Protein AF-A0A076NDM4-F1 (afdb_monomer_lite)

Organism: NCBI:txid64631

Secondary structure (DSSP, 8-state):
-HHHHHHHHHHHHHHHHS-HHHHHHHHHTTSS-HHHHHHHHHHHHHHHHHS--S-HHHHHHHHHS-TT-HHHHHHHHHHHHHHHHHS--HHHHHHHHHH-HHHHHHHHHHHHHHH---GGGGSSS--HHHHHHHTS----HHHHHHHHHHH--SHHHHHHHHHHHHHHHHEEEE-TT-SS-SSEEEEE-GGGS-TTT-SS--SEEEEEE-SS-EEEEEESSSS---PPPP---SSHHHHHHHT-

pLDDT: mean 80.67, std 11.35, range [47.66, 95.25]

Foldseek 3Di:
DVLVVLVVLQLVQLCQFAAPPQQVVCVVVVLDDSLLSSLLVVLLLLCLVQQDLQDPVLVVLVVPDDPVDPVSVVVSVVVVVVSNPPQDDSVNLSVLCVVCSVLSQQLVLQLCVQAPDQPCVVPVDGRPVRVVSVPGDHDPLVVSLVVLVVPDDDPSSSSSSVSSSVVSVFWDYWCSRPSDDQKTKTKGQQVSHDCVVVVQHFPIWMWIGGNQDTDIDTHNDPDGDDDDDDDDDPDPVSVSVVSD

InterPro domains:
  IPR007780 NAD-glutamate dehydrogenase, bacteria [PTHR43403] (81-234)
  IPR028971 NAD-glutamate dehydrogenase, catalytic domain [PF05088] (145-234)
  IPR046346 Aminoacid dehydrogenase-like, N-terminal domain superfamily [SSF53223] (170-235)
  IPR056365 NAD-specific glutamate dehydrogenase, second domain [PF23152] (1-28)

Radius of gyration: 19.82 Å; chains: 1; bounding box: 48×45×63 Å

Sequence (244 aa):
IEHSIYQIMKEDSLLYCLPKEPLQQAFRTNKLSVQGTVYGYVGWIFCQHFLERLGKEYLFLIHILDRRNPVGEEVLEKLKKRLHQDTFTREYILDIRKQYPSLLKVLYAHFLTGHYVNQAEASNQPTISYKRLTAMERLPGEDLAKRIKEVTTNYHERLVFEGFLCFNKHVLKTNLYQTTKVALSIRMDPSFLDEIEYPRDPYGLFLVYGSEFRRFHIRFSDVCRGGIRWIRSREREGQSINVR

Structure (mmCIF, N/CA/C/O backbone):
data_AF-A0A076NDM4-F1
#
_entry.id   AF-A0A076NDM4-F1
#
loop_
_atom_site.group_PDB
_atom_site.id
_atom_site.type_symbol
_atom_site.label_atom_id
_atom_site.label_alt_id
_atom_site.label_comp_id
_atom_site.label_asym_id
_atom_site.label_entity_id
_atom_site.label_seq_id
_atom_site.pdbx_PDB_ins_code
_atom_site.Cartn_x
_atom_site.Cartn_y
_atom_site.Cartn_z
_atom_site.occupancy
_atom_site.B_iso_or_equiv
_atom_site.auth_seq_id
_atom_site.auth_comp_id
_atom_site.auth_asym_id
_atom_site.auth_atom_id
_atom_site.pdbx_PDB_model_num
ATOM 1 N N . ILE A 1 1 ? -14.966 3.357 31.756 1.00 60.25 1 ILE A N 1
ATOM 2 C CA . ILE A 1 1 ? -13.995 2.250 31.943 1.00 60.25 1 ILE A CA 1
ATOM 3 C C . ILE A 1 1 ? -14.207 1.178 30.873 1.00 60.25 1 ILE A C 1
ATOM 5 O O . ILE A 1 1 ? -13.288 0.942 30.104 1.00 60.25 1 ILE A O 1
ATOM 9 N N . GLU A 1 2 ? -15.414 0.626 30.716 1.00 60.72 2 GLU A N 1
ATOM 10 C CA . GLU A 1 2 ? -15.712 -0.407 29.698 1.00 60.72 2 GLU A CA 1
ATOM 11 C C . GLU A 1 2 ? -15.404 0.006 28.248 1.00 60.72 2 GLU A C 1
ATOM 13 O O . GLU A 1 2 ? -14.748 -0.736 27.523 1.00 60.72 2 GLU A O 1
ATOM 18 N N . HIS A 1 3 ? -15.766 1.225 27.829 1.00 60.78 3 HIS A N 1
ATOM 19 C CA . HIS A 1 3 ? -15.410 1.730 26.492 1.00 60.78 3 HIS A CA 1
ATOM 20 C C . HIS A 1 3 ? -13.896 1.820 26.256 1.00 60.78 3 HIS A C 1
ATOM 22 O O . HIS A 1 3 ? -13.426 1.599 25.142 1.00 60.78 3 HIS A O 1
ATOM 28 N N . SER A 1 4 ? -13.131 2.135 27.303 1.00 63.97 4 SER A N 1
ATOM 29 C CA . SER A 1 4 ? -11.670 2.179 27.246 1.00 63.97 4 SER A CA 1
ATOM 30 C C . SER A 1 4 ? -11.095 0.770 27.118 1.00 63.97 4 SER A C 1
ATOM 32 O O . SER A 1 4 ? -10.190 0.569 26.319 1.00 63.97 4 SER A O 1
ATOM 34 N N . ILE A 1 5 ? -11.665 -0.213 27.823 1.00 68.38 5 ILE A N 1
ATOM 35 C CA . ILE A 1 5 ? -11.283 -1.629 27.717 1.00 68.38 5 ILE A CA 1
ATOM 36 C C . ILE A 1 5 ? -11.560 -2.155 26.306 1.00 68.38 5 ILE A C 1
ATOM 38 O O . ILE A 1 5 ? -10.671 -2.731 25.688 1.00 68.38 5 ILE A O 1
ATOM 42 N N . TYR A 1 6 ? -12.747 -1.898 25.748 1.00 68.19 6 TYR A N 1
ATOM 43 C CA . TYR A 1 6 ? -13.079 -2.333 24.387 1.00 68.19 6 TYR A CA 1
ATOM 44 C C . TYR A 1 6 ? -12.152 -1.705 23.336 1.00 68.19 6 TYR A C 1
ATOM 46 O 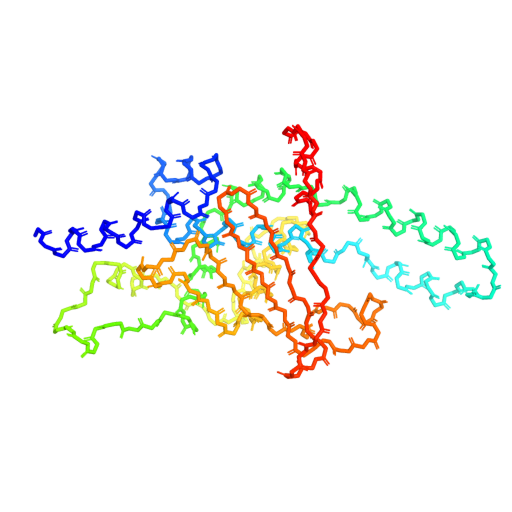O . TYR A 1 6 ? -11.733 -2.362 22.379 1.00 68.19 6 TYR A O 1
ATOM 54 N N . GLN A 1 7 ? -11.788 -0.433 23.524 1.00 66.81 7 GLN A N 1
ATOM 55 C CA . GLN A 1 7 ? -10.826 0.233 22.654 1.00 66.81 7 GLN A CA 1
ATOM 56 C C . GLN A 1 7 ? -9.422 -0.378 22.776 1.00 66.81 7 GLN A C 1
ATOM 58 O O . GLN A 1 7 ? -8.793 -0.623 21.748 1.00 66.81 7 GLN A O 1
ATOM 63 N N . ILE A 1 8 ? -8.964 -0.670 23.997 1.00 70.44 8 ILE A N 1
ATOM 64 C CA . ILE A 1 8 ? -7.684 -1.347 24.243 1.00 70.44 8 ILE A CA 1
ATOM 65 C C . ILE A 1 8 ? -7.684 -2.723 23.572 1.00 70.44 8 ILE A C 1
ATOM 67 O O . ILE A 1 8 ? -6.802 -2.989 22.769 1.00 70.44 8 ILE A O 1
ATOM 71 N N . MET A 1 9 ? -8.726 -3.540 23.755 1.00 69.81 9 MET A N 1
ATOM 72 C CA . MET A 1 9 ? -8.835 -4.852 23.100 1.00 69.81 9 MET A CA 1
ATOM 73 C C . MET A 1 9 ? -8.753 -4.758 21.566 1.00 69.81 9 MET A C 1
ATOM 75 O O . MET A 1 9 ? -8.123 -5.589 20.905 1.00 69.81 9 MET A O 1
ATOM 79 N N . LYS A 1 10 ? -9.373 -3.730 20.974 1.00 68.81 10 LYS A N 1
ATOM 80 C CA . LYS A 1 10 ? -9.320 -3.488 19.526 1.00 68.81 10 LYS A CA 1
ATOM 81 C C . LYS A 1 10 ? -7.912 -3.100 19.063 1.00 68.81 10 LYS A C 1
ATOM 83 O O . LYS A 1 10 ? -7.479 -3.555 18.001 1.00 68.81 10 LYS A O 1
ATOM 88 N N . GLU A 1 11 ? -7.205 -2.285 19.839 1.00 71.38 11 GLU A N 1
ATOM 89 C CA 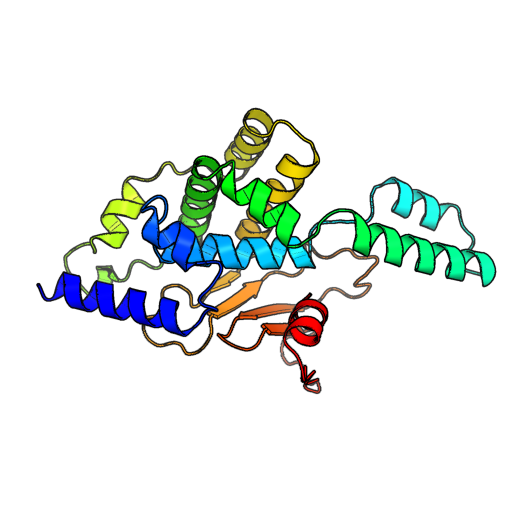. GLU A 1 11 ? -5.831 -1.851 19.562 1.00 71.38 11 GLU A CA 1
ATOM 90 C C . GLU A 1 11 ? -4.796 -2.967 19.825 1.00 71.38 11 GLU A C 1
ATOM 92 O O . GLU A 1 11 ? -3.870 -3.130 19.029 1.00 71.38 11 GLU A O 1
ATOM 97 N N . ASP A 1 12 ? -5.008 -3.816 20.831 1.00 68.62 12 ASP A N 1
ATOM 98 C CA . ASP A 1 12 ? -4.141 -4.951 21.183 1.00 68.62 12 ASP A CA 1
ATOM 99 C C . ASP A 1 12 ? -4.051 -5.981 20.057 1.00 68.62 12 ASP A C 1
ATOM 101 O O . ASP A 1 12 ? -2.964 -6.458 19.714 1.00 68.62 12 ASP A O 1
ATOM 105 N N . SER A 1 13 ? -5.179 -6.268 19.399 1.00 72.69 13 SER A N 1
ATOM 106 C CA . SER A 1 13 ? -5.189 -7.161 18.235 1.00 72.69 13 SER A CA 1
ATOM 107 C C . SER A 1 13 ? -4.249 -6.681 17.118 1.00 72.69 13 SER A C 1
ATOM 109 O O . SER A 1 13 ? -3.633 -7.493 16.429 1.00 72.69 13 SER A O 1
ATOM 111 N N . LEU A 1 14 ? -4.102 -5.361 16.938 1.00 73.31 14 LEU A N 1
ATOM 112 C CA . LEU A 1 14 ? -3.231 -4.773 15.916 1.00 73.31 14 LEU A CA 1
ATOM 113 C C . LEU A 1 14 ? -1.754 -4.879 16.294 1.00 73.31 14 LEU A C 1
ATOM 115 O O . LEU A 1 14 ? -0.922 -5.100 15.414 1.00 73.31 14 LEU A O 1
ATOM 119 N N . LEU A 1 15 ? -1.443 -4.747 17.584 1.00 73.50 15 LEU A N 1
ATOM 120 C CA . LEU A 1 15 ? -0.087 -4.890 18.112 1.00 73.50 15 LEU A CA 1
ATOM 121 C C . LEU A 1 15 ? 0.441 -6.318 17.945 1.00 73.50 15 LEU A C 1
ATOM 123 O O . LEU A 1 15 ? 1.628 -6.495 17.679 1.00 73.50 15 LEU A O 1
ATOM 127 N N . TYR A 1 16 ? -0.428 -7.327 18.059 1.00 73.62 16 TYR A N 1
ATOM 128 C CA . TYR A 1 16 ? -0.035 -8.725 17.862 1.00 73.62 16 TYR A CA 1
ATOM 129 C C . TYR A 1 16 ? 0.175 -9.089 16.383 1.00 73.62 16 TYR A C 1
ATOM 131 O O . TYR A 1 16 ? 1.061 -9.873 16.052 1.00 73.62 16 TYR A O 1
ATOM 139 N N . CYS A 1 17 ? -0.617 -8.505 15.478 1.00 73.69 17 CYS A N 1
ATOM 140 C CA . CYS A 1 17 ? -0.602 -8.859 14.055 1.00 73.69 17 CYS A CA 1
ATOM 141 C C . CYS A 1 17 ? 0.631 -8.368 13.282 1.00 73.69 17 CYS A C 1
ATOM 143 O O . CYS A 1 17 ? 0.805 -8.762 12.130 1.00 73.69 17 CYS A O 1
ATOM 145 N N . LEU A 1 18 ? 1.440 -7.468 13.844 1.00 74.25 18 LEU A N 1
ATOM 146 C CA . LEU A 1 18 ? 2.484 -6.763 13.101 1.00 74.25 18 LEU A CA 1
ATOM 147 C C . LEU A 1 18 ? 3.840 -6.826 13.811 1.00 74.25 18 LEU A C 1
ATOM 149 O O . LEU A 1 18 ? 3.903 -6.919 15.037 1.00 74.25 18 LEU A O 1
ATOM 153 N N . PRO A 1 19 ? 4.952 -6.740 13.061 1.00 69.94 19 PRO A N 1
ATOM 154 C CA . PRO A 1 19 ? 6.280 -6.769 13.657 1.00 69.94 19 PRO A CA 1
ATOM 155 C C . PRO A 1 19 ? 6.534 -5.545 14.546 1.00 69.94 19 PRO A C 1
ATOM 157 O O . PRO A 1 19 ? 6.204 -4.409 14.199 1.00 69.94 19 PRO A O 1
ATOM 160 N N . LYS A 1 20 ? 7.174 -5.794 15.694 1.00 65.81 20 LYS A N 1
ATOM 161 C CA . LYS A 1 20 ? 7.317 -4.842 16.809 1.00 65.81 20 LYS A CA 1
ATOM 162 C C . LYS A 1 20 ? 8.140 -3.590 16.467 1.00 65.81 20 LYS A C 1
ATOM 164 O O . LYS A 1 20 ? 7.806 -2.499 16.922 1.00 65.81 20 LYS A O 1
ATOM 169 N N . GLU A 1 21 ? 9.186 -3.732 15.655 1.00 60.06 21 GLU A N 1
ATOM 170 C CA . GLU A 1 21 ? 10.245 -2.717 15.511 1.00 60.06 21 GLU A CA 1
ATOM 171 C C . GLU A 1 21 ? 9.787 -1.366 14.908 1.00 60.06 21 GLU A C 1
ATOM 173 O O . GLU A 1 21 ? 10.014 -0.328 15.530 1.00 60.06 21 GLU A O 1
ATOM 178 N N . PRO A 1 22 ? 9.084 -1.293 13.756 1.00 59.81 22 PRO A N 1
ATOM 179 C CA . PRO A 1 22 ? 8.794 0.000 13.117 1.00 59.81 22 PRO A CA 1
ATOM 180 C C . PRO A 1 22 ? 7.621 0.756 13.755 1.00 59.81 22 PRO A C 1
ATOM 182 O O . PRO A 1 22 ? 7.458 1.956 13.529 1.00 59.81 22 PRO A O 1
ATOM 185 N N . LEU A 1 23 ? 6.768 0.046 14.495 1.00 59.53 23 LEU A N 1
ATOM 186 C CA . LEU A 1 23 ? 5.525 0.573 15.060 1.00 59.53 23 LEU A CA 1
ATOM 187 C C . LEU A 1 23 ? 5.743 1.169 16.456 1.00 59.53 23 LEU A C 1
ATOM 189 O O . LEU A 1 23 ? 5.122 2.178 16.796 1.00 59.53 23 LEU A O 1
ATOM 193 N N . GLN A 1 24 ? 6.658 0.600 17.251 1.00 62.47 24 GLN A N 1
ATOM 194 C CA . GLN A 1 24 ? 6.880 1.039 18.631 1.00 62.47 24 GLN A CA 1
ATOM 195 C C . GLN A 1 24 ? 7.395 2.478 18.738 1.00 62.47 24 GLN A C 1
ATOM 197 O O . GLN A 1 24 ? 6.957 3.202 19.627 1.00 62.47 24 GLN A O 1
ATOM 202 N N . GLN A 1 25 ? 8.288 2.929 17.850 1.00 64.06 25 GLN A N 1
ATOM 203 C CA . GLN A 1 25 ? 8.855 4.283 17.950 1.00 64.06 25 GLN A CA 1
ATOM 204 C C . GLN A 1 25 ? 7.797 5.376 17.702 1.00 64.06 25 GLN A C 1
ATOM 206 O O . GLN A 1 25 ? 7.734 6.376 18.419 1.00 64.06 25 GLN A O 1
ATOM 211 N N . ALA A 1 26 ? 6.926 5.175 16.712 1.00 61.25 26 ALA A N 1
ATOM 212 C CA . ALA A 1 26 ? 5.839 6.104 16.408 1.00 61.25 26 ALA A CA 1
ATOM 213 C C . ALA A 1 26 ? 4.756 6.102 17.503 1.00 61.25 26 ALA A C 1
ATOM 215 O O . ALA A 1 26 ? 4.238 7.163 17.851 1.00 61.25 26 ALA A O 1
ATOM 216 N N . PHE A 1 27 ? 4.479 4.934 18.093 1.00 63.28 27 PHE A N 1
ATOM 217 C CA . PHE A 1 27 ? 3.561 4.806 19.224 1.00 63.28 27 PHE A CA 1
ATOM 218 C C . PHE A 1 27 ? 4.098 5.502 20.485 1.00 63.28 27 PHE A C 1
ATOM 220 O O . PHE A 1 27 ? 3.401 6.319 21.081 1.00 63.28 27 PHE A O 1
ATOM 227 N N . ARG A 1 28 ? 5.370 5.269 20.848 1.00 62.31 28 ARG A N 1
ATOM 228 C CA . ARG A 1 28 ? 6.015 5.899 22.020 1.00 62.31 28 ARG A CA 1
ATOM 229 C C . ARG A 1 28 ? 6.065 7.424 21.930 1.00 62.31 28 ARG A C 1
ATOM 231 O O . ARG A 1 28 ? 6.010 8.096 22.950 1.00 62.31 28 ARG A O 1
ATOM 238 N N . THR A 1 29 ? 6.165 7.975 20.721 1.00 65.31 29 THR A N 1
ATOM 239 C CA . THR A 1 29 ? 6.227 9.431 20.508 1.00 65.31 29 THR A CA 1
ATOM 240 C C . THR A 1 29 ? 4.853 10.108 20.491 1.00 65.31 29 THR A C 1
ATOM 242 O O . THR A 1 29 ? 4.794 11.328 20.364 1.00 65.31 29 THR A O 1
ATOM 245 N N . ASN A 1 30 ? 3.753 9.349 20.616 1.00 63.88 30 ASN A N 1
ATOM 246 C CA . ASN A 1 30 ? 2.365 9.837 20.641 1.00 63.88 30 ASN A CA 1
ATOM 247 C C . ASN A 1 30 ? 1.973 10.713 19.429 1.00 63.88 30 ASN A C 1
ATOM 249 O O . ASN A 1 30 ? 0.996 11.462 19.458 1.00 63.88 30 ASN A O 1
ATOM 253 N N . LYS A 1 31 ? 2.743 10.631 18.335 1.00 68.88 31 LYS A N 1
ATOM 254 C CA . LYS A 1 31 ? 2.526 11.446 17.132 1.00 68.88 31 LYS A CA 1
ATOM 255 C C . LYS A 1 31 ? 1.389 10.904 16.269 1.00 68.88 31 LYS A C 1
ATOM 257 O O . LYS A 1 31 ? 0.746 11.693 15.577 1.00 68.88 31 LYS A O 1
ATOM 262 N N . LEU A 1 32 ? 1.146 9.592 16.297 1.00 71.31 32 LEU A N 1
ATOM 263 C CA . LEU A 1 32 ? 0.141 8.877 15.502 1.00 71.31 32 LEU A CA 1
ATOM 264 C C . LEU A 1 32 ? -0.641 7.902 16.391 1.00 71.31 32 LEU A C 1
ATOM 266 O O . LEU A 1 32 ? -0.097 7.356 17.347 1.00 71.31 32 LEU A O 1
ATOM 270 N N . SER A 1 33 ? -1.910 7.653 16.059 1.00 79.25 33 SER A N 1
ATOM 271 C CA . SER A 1 33 ? -2.688 6.585 16.701 1.00 79.25 33 SER A CA 1
ATOM 272 C C . SER A 1 33 ? -2.162 5.203 16.292 1.00 79.25 33 SER A C 1
ATOM 274 O O . SER A 1 33 ? -1.474 5.077 15.275 1.00 79.25 33 SER A O 1
ATOM 276 N N . VAL A 1 34 ? -2.519 4.145 17.033 1.00 79.88 34 VAL A N 1
ATOM 277 C CA . VAL A 1 34 ? -2.163 2.755 16.671 1.00 79.88 34 VAL A CA 1
ATOM 278 C C . VAL A 1 34 ? -2.589 2.454 15.235 1.00 79.88 34 VAL A C 1
ATOM 280 O O . VAL A 1 34 ? -1.772 2.058 14.411 1.00 79.88 34 VAL A O 1
ATOM 283 N N . GLN A 1 35 ? -3.846 2.745 14.901 1.00 83.38 35 GLN A N 1
ATOM 284 C CA . GLN A 1 35 ? -4.401 2.511 13.568 1.00 83.38 35 GLN A CA 1
ATOM 285 C C . GLN A 1 35 ? -3.690 3.329 12.477 1.00 83.38 35 GLN A C 1
ATOM 287 O O . GLN A 1 35 ? -3.377 2.783 11.423 1.00 83.38 35 GLN A O 1
ATOM 292 N N . GLY A 1 36 ? -3.371 4.602 12.743 1.00 84.56 36 GLY A N 1
ATOM 293 C CA . GLY A 1 36 ? -2.606 5.441 11.813 1.00 84.56 36 GLY A CA 1
ATOM 294 C C . GLY A 1 36 ? -1.170 4.943 11.616 1.00 84.56 36 GLY A C 1
ATOM 295 O O . GLY A 1 36 ? -0.618 5.029 10.521 1.00 84.56 36 GLY A O 1
ATOM 296 N N . THR A 1 37 ? -0.578 4.349 12.653 1.00 85.19 37 THR A N 1
ATOM 297 C CA . THR A 1 37 ? 0.758 3.747 12.581 1.00 85.19 37 THR A CA 1
ATOM 298 C C . THR A 1 37 ? 0.738 2.459 11.755 1.00 85.19 37 THR A C 1
ATOM 300 O O . THR A 1 37 ? 1.613 2.261 10.911 1.00 85.19 37 THR A O 1
ATOM 303 N N . VAL A 1 38 ? -0.283 1.612 11.937 1.00 87.25 38 VAL A N 1
ATOM 304 C CA . VAL A 1 38 ? -0.495 0.420 11.102 1.00 87.25 38 VAL A CA 1
ATOM 305 C C . VAL A 1 38 ? -0.721 0.809 9.645 1.00 87.25 38 VAL A C 1
ATOM 307 O O . VAL A 1 38 ? -0.069 0.256 8.764 1.00 87.25 38 VAL A O 1
ATOM 310 N N . TYR A 1 39 ? -1.580 1.797 9.391 1.00 90.81 39 TYR A N 1
ATOM 311 C CA . TYR A 1 39 ? -1.784 2.352 8.055 1.00 90.81 39 TYR A CA 1
ATOM 312 C C . TYR A 1 39 ? -0.457 2.803 7.426 1.00 90.81 39 TYR A C 1
ATOM 314 O O . TYR A 1 39 ? -0.104 2.369 6.330 1.00 90.81 39 TYR A O 1
ATOM 322 N N . GLY A 1 40 ? 0.333 3.592 8.160 1.00 90.38 40 GLY A N 1
ATOM 323 C CA . GLY A 1 40 ? 1.637 4.053 7.696 1.00 90.38 40 GLY A CA 1
ATOM 324 C C . GLY A 1 40 ? 2.641 2.926 7.444 1.00 90.38 40 GLY A C 1
ATOM 325 O O . GLY A 1 40 ? 3.524 3.072 6.601 1.00 90.38 40 GLY A O 1
ATOM 326 N N . TYR A 1 41 ? 2.553 1.814 8.176 1.00 88.44 41 TYR A N 1
ATOM 327 C CA . TYR A 1 41 ? 3.391 0.629 7.968 1.00 88.44 41 TYR A CA 1
ATOM 328 C C . TYR A 1 41 ? 3.004 -0.137 6.704 1.00 88.44 41 TYR A C 1
ATOM 330 O O . TYR A 1 41 ? 3.872 -0.533 5.931 1.00 88.44 41 TYR A O 1
ATOM 338 N N . VAL A 1 42 ? 1.710 -0.311 6.475 1.00 90.38 42 VAL A N 1
ATOM 339 C CA . VAL A 1 42 ? 1.184 -1.004 5.299 1.00 90.38 42 VAL A CA 1
ATOM 340 C C . VAL A 1 42 ? 1.456 -0.213 4.033 1.00 90.38 42 VAL A C 1
ATOM 342 O O . VAL A 1 42 ? 2.001 -0.771 3.086 1.00 90.38 42 VAL A O 1
ATOM 345 N N . GLY A 1 43 ? 1.127 1.082 4.029 1.00 92.06 43 GLY A N 1
ATOM 346 C CA . GLY A 1 43 ? 1.373 1.942 2.875 1.00 92.06 43 GLY A CA 1
ATOM 347 C C . GLY A 1 43 ? 2.866 2.048 2.555 1.00 92.06 43 GLY A C 1
ATOM 348 O O . GLY A 1 43 ? 3.243 2.062 1.391 1.00 92.06 43 GLY A O 1
ATOM 349 N N . TRP A 1 44 ? 3.733 1.994 3.572 1.00 90.31 44 TRP A N 1
ATOM 350 C CA . TRP A 1 44 ? 5.181 1.904 3.377 1.00 90.31 44 TRP A CA 1
ATOM 351 C C . TRP A 1 44 ? 5.594 0.631 2.634 1.00 90.31 44 TRP A C 1
ATOM 353 O O . TRP A 1 44 ? 6.362 0.714 1.680 1.00 90.31 44 TRP A O 1
ATOM 363 N N . ILE A 1 45 ? 5.070 -0.533 3.030 1.00 88.31 45 ILE A N 1
ATOM 364 C CA . ILE A 1 45 ? 5.366 -1.792 2.333 1.00 88.31 45 ILE A CA 1
ATOM 365 C C . ILE A 1 45 ? 4.767 -1.796 0.929 1.00 88.31 45 ILE A C 1
ATOM 367 O O . ILE A 1 45 ? 5.401 -2.269 -0.005 1.00 88.31 45 ILE A O 1
ATOM 371 N N . PHE A 1 46 ? 3.565 -1.249 0.761 1.00 90.94 46 PHE A N 1
ATOM 372 C CA . PHE A 1 46 ? 2.969 -1.082 -0.558 1.00 90.94 46 PHE A CA 1
ATOM 373 C C . PHE A 1 46 ? 3.877 -0.253 -1.474 1.00 90.94 46 PHE A C 1
ATOM 375 O O . PHE A 1 46 ? 4.235 -0.714 -2.551 1.00 90.94 46 PHE A O 1
ATOM 382 N N . CYS A 1 47 ? 4.327 0.917 -1.015 1.00 90.31 47 CYS A N 1
ATOM 383 C CA . CYS A 1 47 ? 5.254 1.767 -1.760 1.00 90.31 47 CYS A CA 1
ATOM 384 C C . CYS A 1 47 ? 6.569 1.037 -2.061 1.00 90.31 47 CYS A C 1
ATOM 386 O O . CYS A 1 47 ? 7.107 1.149 -3.154 1.00 90.31 47 CYS A O 1
ATOM 388 N N . GLN A 1 48 ? 7.074 0.241 -1.118 1.00 85.88 48 GLN A N 1
ATOM 389 C CA . GLN A 1 48 ? 8.257 -0.584 -1.341 1.00 85.88 48 GLN A CA 1
ATOM 390 C C . GLN A 1 48 ? 8.059 -1.604 -2.477 1.00 85.88 48 GLN A C 1
ATOM 392 O O . GLN A 1 48 ? 9.014 -1.878 -3.194 1.00 85.88 48 GLN A O 1
ATOM 397 N N . HIS A 1 49 ? 6.872 -2.178 -2.654 1.00 82.88 49 HIS A N 1
ATOM 398 C CA . HIS A 1 49 ? 6.643 -3.163 -3.716 1.00 82.88 49 HIS A CA 1
ATOM 399 C C . HIS A 1 49 ? 6.244 -2.533 -5.056 1.00 82.88 49 HIS A C 1
ATOM 401 O O . HIS A 1 49 ? 6.619 -3.069 -6.091 1.00 82.88 49 HIS A O 1
ATOM 407 N N . PHE A 1 50 ? 5.489 -1.430 -5.038 1.00 83.06 50 PHE A N 1
ATOM 408 C CA . PHE A 1 50 ? 4.756 -0.942 -6.213 1.00 83.06 50 PHE A CA 1
ATOM 409 C C . PHE A 1 50 ? 5.078 0.495 -6.636 1.00 83.06 50 PHE A C 1
ATOM 411 O O . PHE A 1 50 ? 4.476 0.980 -7.587 1.00 83.06 50 PHE A O 1
ATOM 418 N N . LEU A 1 51 ? 5.990 1.209 -5.963 1.00 80.56 51 LEU A N 1
ATOM 419 C CA . LEU A 1 51 ? 6.482 2.473 -6.522 1.00 80.56 51 LEU A CA 1
ATOM 420 C C . LEU A 1 51 ? 7.154 2.199 -7.863 1.00 80.56 51 LEU A C 1
ATOM 422 O O . LEU A 1 51 ? 8.109 1.427 -7.901 1.00 80.56 51 LEU A O 1
ATOM 426 N N . GLU A 1 52 ? 6.680 2.854 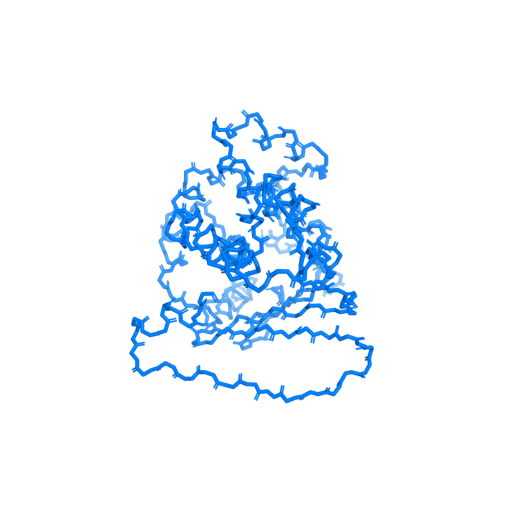-8.924 1.00 65.00 52 GLU A N 1
ATOM 427 C CA . GLU A 1 52 ? 7.299 2.813 -10.249 1.00 65.00 52 GLU A CA 1
ATOM 428 C C . GLU A 1 52 ? 8.789 3.153 -10.141 1.00 65.00 52 GLU A C 1
ATOM 430 O O . GLU A 1 52 ? 9.182 4.262 -9.770 1.00 65.00 52 GLU A O 1
ATOM 435 N N . ARG A 1 53 ? 9.630 2.162 -10.450 1.00 66.44 53 ARG A N 1
ATOM 436 C CA . ARG A 1 53 ? 11.097 2.300 -10.471 1.00 66.44 53 ARG A CA 1
ATOM 437 C C . ARG A 1 53 ? 11.653 2.443 -11.881 1.00 66.44 53 ARG A C 1
ATOM 439 O O . ARG A 1 53 ? 12.850 2.644 -12.060 1.00 66.44 53 ARG A O 1
ATOM 446 N N . LEU A 1 54 ? 10.790 2.298 -12.881 1.00 63.12 54 LEU A N 1
ATOM 447 C CA . LEU A 1 54 ? 11.139 2.325 -14.290 1.00 63.12 54 LEU A CA 1
ATOM 448 C C . LEU A 1 54 ? 10.619 3.648 -14.839 1.00 63.12 54 LEU A C 1
ATOM 450 O O . LEU A 1 54 ? 9.430 3.812 -15.078 1.00 63.12 54 LEU A O 1
ATOM 454 N N . GLY A 1 55 ? 11.513 4.632 -14.930 1.00 65.06 55 GLY A N 1
ATOM 455 C CA . GLY A 1 55 ? 11.180 5.948 -15.469 1.00 65.06 55 GLY A CA 1
ATOM 456 C C . GLY A 1 55 ? 10.704 5.877 -16.923 1.00 65.06 55 GLY A C 1
ATOM 457 O O . GLY A 1 55 ? 10.839 4.854 -17.603 1.00 65.06 55 GLY A O 1
ATOM 458 N N . LYS A 1 56 ? 10.197 7.002 -17.435 1.00 68.12 56 LYS A N 1
ATOM 459 C CA . LYS A 1 56 ? 9.736 7.136 -18.832 1.00 68.12 56 LYS A CA 1
ATOM 460 C C . LYS A 1 56 ? 10.837 6.789 -19.840 1.00 68.12 56 LYS A C 1
ATOM 462 O O . LYS A 1 56 ? 10.557 6.343 -20.948 1.00 68.12 56 LYS A O 1
ATOM 467 N N . GLU A 1 57 ? 12.087 6.954 -19.432 1.00 72.69 57 GLU A N 1
ATOM 468 C CA . GLU A 1 57 ? 13.293 6.631 -20.184 1.00 72.69 57 GLU A CA 1
ATOM 469 C C . GLU A 1 57 ? 13.421 5.123 -20.440 1.00 72.69 57 GLU A C 1
ATOM 471 O O . GLU A 1 57 ? 13.812 4.717 -21.533 1.00 72.69 57 GLU A O 1
ATOM 476 N N . TYR A 1 58 ? 13.052 4.282 -19.468 1.00 77.81 58 TYR A N 1
ATOM 477 C CA . TYR A 1 58 ? 13.067 2.827 -19.635 1.00 77.81 58 TYR A CA 1
ATOM 478 C C . TYR A 1 58 ? 11.990 2.371 -20.627 1.00 77.81 58 TYR A C 1
ATOM 480 O O . TYR A 1 58 ? 12.264 1.552 -21.503 1.00 77.81 58 TYR A O 1
ATOM 488 N N . LEU A 1 59 ? 10.793 2.960 -20.545 1.00 75.94 59 LEU A N 1
ATOM 489 C CA . LEU A 1 59 ? 9.710 2.710 -21.502 1.00 75.94 59 LEU A CA 1
ATOM 490 C C . LEU A 1 59 ? 10.134 3.091 -22.925 1.00 75.94 59 LEU A C 1
ATOM 492 O O . LEU A 1 59 ? 9.939 2.330 -23.870 1.00 75.94 59 LEU A O 1
ATOM 496 N N . PHE A 1 60 ? 10.792 4.240 -23.075 1.00 78.75 60 PHE A N 1
ATOM 497 C CA . PHE A 1 60 ? 11.322 4.682 -24.359 1.00 78.75 60 PHE A CA 1
ATOM 498 C C . PHE A 1 60 ? 12.396 3.729 -24.910 1.00 78.75 60 PHE A C 1
ATOM 500 O O . PHE A 1 60 ? 12.377 3.397 -26.095 1.00 78.75 60 PHE A O 1
ATOM 507 N N . LEU A 1 61 ? 13.287 3.221 -24.051 1.00 81.69 61 LEU A N 1
ATOM 508 C CA . LEU A 1 61 ? 14.292 2.223 -24.430 1.00 81.69 61 LEU A CA 1
ATOM 509 C C . LEU A 1 61 ? 13.665 0.909 -24.912 1.00 81.69 61 LEU A C 1
ATOM 511 O O . LEU A 1 61 ? 14.154 0.342 -25.887 1.00 81.69 61 LEU A O 1
ATOM 515 N N . ILE A 1 62 ? 12.574 0.453 -24.287 1.00 80.25 62 ILE A N 1
ATOM 516 C CA . ILE A 1 62 ? 11.826 -0.731 -24.745 1.00 80.25 62 ILE A CA 1
ATOM 517 C C . ILE A 1 62 ? 11.306 -0.540 -26.173 1.00 80.25 62 ILE A C 1
ATOM 519 O O . ILE A 1 62 ? 11.306 -1.491 -26.949 1.00 80.25 62 ILE A O 1
ATOM 523 N N . HIS A 1 63 ? 10.848 0.665 -26.518 1.00 80.31 63 HIS A N 1
ATOM 524 C CA . HIS A 1 63 ? 10.317 0.945 -27.852 1.00 80.31 63 HIS A CA 1
ATOM 525 C C . HIS A 1 63 ? 11.405 1.084 -28.925 1.00 80.31 63 HIS A C 1
ATOM 527 O O . HIS A 1 63 ? 11.138 0.799 -30.090 1.00 80.31 63 HIS A O 1
ATOM 533 N N . ILE A 1 64 ? 12.614 1.516 -28.552 1.00 82.44 64 ILE A N 1
ATOM 534 C CA . ILE A 1 64 ? 13.744 1.668 -29.484 1.00 82.44 64 ILE A CA 1
ATOM 535 C C . ILE A 1 64 ? 14.454 0.339 -29.747 1.00 82.44 64 ILE A C 1
ATOM 537 O O . ILE A 1 64 ? 14.920 0.100 -30.862 1.00 82.44 64 ILE A O 1
ATOM 541 N N . LEU A 1 65 ? 14.599 -0.503 -28.725 1.00 81.56 65 LEU A N 1
ATOM 542 C CA . LEU A 1 65 ? 15.378 -1.732 -28.830 1.00 81.56 65 LEU A CA 1
ATOM 543 C C . LEU A 1 65 ? 14.570 -2.855 -29.491 1.00 81.56 65 LEU A C 1
ATOM 545 O O . LEU A 1 65 ? 13.436 -3.145 -29.117 1.00 81.56 65 LEU A O 1
ATOM 549 N N . ASP A 1 66 ? 15.187 -3.527 -30.466 1.00 76.56 66 ASP A N 1
ATOM 550 C CA . ASP A 1 66 ? 14.589 -4.689 -31.123 1.00 76.56 66 ASP A CA 1
ATOM 551 C C . ASP A 1 66 ? 14.602 -5.904 -30.182 1.00 76.56 66 ASP A C 1
ATOM 553 O O . ASP A 1 66 ? 15.654 -6.490 -29.912 1.00 76.56 66 ASP A O 1
ATOM 557 N N . ARG A 1 67 ? 13.412 -6.319 -29.728 1.00 71.81 67 ARG A N 1
ATOM 558 C CA . ARG A 1 67 ? 13.197 -7.501 -28.869 1.00 71.81 67 ARG A CA 1
ATOM 559 C C . ARG A 1 67 ? 13.642 -8.821 -29.503 1.00 71.81 67 ARG A C 1
ATOM 561 O O . ARG A 1 67 ? 13.720 -9.839 -28.821 1.00 71.81 67 ARG A O 1
ATOM 568 N N . ARG A 1 68 ? 13.911 -8.845 -30.812 1.00 75.50 68 ARG A N 1
ATOM 569 C CA . ARG A 1 68 ? 14.439 -10.032 -31.503 1.00 75.50 68 ARG A CA 1
ATOM 570 C C . ARG A 1 68 ? 15.939 -10.214 -31.281 1.00 75.50 68 ARG A C 1
ATOM 572 O O . ARG A 1 68 ? 16.450 -11.304 -31.532 1.00 75.50 68 ARG A O 1
ATOM 579 N N . ASN A 1 69 ? 16.644 -9.179 -30.815 1.00 85.31 69 ASN A N 1
ATOM 580 C CA . ASN A 1 69 ? 18.066 -9.258 -30.515 1.00 85.31 69 ASN A CA 1
ATOM 581 C C . ASN A 1 69 ? 18.293 -9.757 -29.071 1.00 85.31 69 ASN A C 1
ATOM 583 O O . ASN A 1 69 ? 18.021 -9.014 -28.123 1.00 85.31 69 ASN A O 1
ATOM 587 N N . PRO A 1 70 ? 18.860 -10.965 -28.874 1.00 83.00 70 PRO A N 1
ATOM 588 C CA . PRO A 1 70 ? 19.063 -11.535 -27.541 1.00 83.00 70 PRO A CA 1
ATOM 589 C C . PRO A 1 70 ? 20.001 -10.698 -26.655 1.00 83.00 70 PRO A C 1
ATOM 591 O O . PRO A 1 70 ? 19.841 -10.689 -25.437 1.00 83.00 70 PRO A O 1
ATOM 594 N N . VAL A 1 71 ? 20.945 -9.954 -27.246 1.00 82.75 71 VAL A N 1
ATOM 595 C CA . VAL A 1 71 ? 21.870 -9.084 -26.497 1.00 82.75 71 VAL A CA 1
ATOM 596 C C . VAL A 1 71 ? 21.147 -7.844 -25.962 1.00 82.75 71 VAL A C 1
ATOM 598 O O . VAL A 1 71 ? 21.397 -7.419 -24.836 1.00 82.75 71 VAL A O 1
ATOM 601 N N . GLY A 1 72 ? 20.230 -7.274 -26.752 1.00 79.56 72 GLY A N 1
ATOM 602 C CA . GLY A 1 72 ? 19.427 -6.118 -26.343 1.00 79.56 72 GLY A CA 1
ATOM 603 C C . GLY A 1 72 ? 18.491 -6.454 -25.182 1.00 79.56 72 GLY A C 1
ATOM 604 O O . GLY A 1 72 ? 18.440 -5.713 -24.199 1.00 79.56 72 GLY A O 1
ATOM 605 N N . GLU A 1 73 ? 17.832 -7.611 -25.257 1.00 82.12 73 GLU A N 1
ATOM 606 C CA . GLU A 1 73 ? 16.931 -8.098 -24.207 1.00 82.12 73 GLU A CA 1
ATOM 607 C C . GLU A 1 73 ? 17.680 -8.366 -22.890 1.00 82.12 73 GLU A C 1
ATOM 609 O O . GLU A 1 73 ? 17.235 -7.961 -21.815 1.00 82.12 73 GLU A O 1
ATOM 614 N N . GLU A 1 74 ? 18.872 -8.971 -22.954 1.00 83.44 74 GLU A N 1
ATOM 615 C CA . GLU A 1 74 ? 19.687 -9.218 -21.759 1.00 83.44 74 GLU A CA 1
ATOM 616 C C . GLU A 1 74 ? 20.125 -7.910 -21.073 1.00 83.44 74 GLU A C 1
ATOM 618 O O . GLU A 1 74 ? 20.122 -7.811 -19.839 1.00 83.44 74 GLU A O 1
ATOM 623 N N . VAL A 1 75 ? 20.499 -6.891 -21.854 1.00 83.75 75 VAL A N 1
ATOM 624 C CA . VAL A 1 75 ? 20.880 -5.573 -21.325 1.00 83.75 75 VAL A CA 1
ATOM 625 C C . VAL A 1 75 ? 19.680 -4.876 -20.684 1.00 83.75 75 VAL A C 1
ATOM 627 O O . VAL A 1 75 ? 19.824 -4.335 -19.584 1.00 83.75 75 VAL A O 1
ATOM 630 N N . LEU A 1 76 ? 18.503 -4.932 -21.314 1.00 83.06 76 LEU A N 1
ATOM 631 C CA . LEU A 1 76 ? 17.266 -4.383 -20.753 1.00 83.06 76 LEU A CA 1
ATOM 632 C C . LEU A 1 76 ? 16.893 -5.051 -19.432 1.00 83.06 76 LEU A C 1
ATOM 634 O O . LEU A 1 76 ? 16.575 -4.348 -18.473 1.00 83.06 76 LEU A O 1
ATOM 638 N N . GLU A 1 77 ? 16.998 -6.375 -19.337 1.00 81.75 77 GLU A N 1
ATOM 639 C CA . GLU A 1 77 ? 16.728 -7.113 -18.100 1.00 81.75 77 GLU A CA 1
ATOM 640 C C . GLU A 1 77 ? 17.721 -6.762 -16.981 1.00 81.75 77 GLU A C 1
ATOM 642 O O . GLU A 1 77 ? 17.338 -6.580 -15.819 1.00 81.75 77 GLU A O 1
ATOM 647 N N . LYS A 1 78 ? 19.010 -6.607 -17.308 1.00 82.50 78 LYS A N 1
ATOM 648 C CA . LYS A 1 78 ? 20.021 -6.156 -16.336 1.00 82.50 78 LYS A CA 1
ATOM 649 C C . LYS A 1 78 ? 19.769 -4.719 -15.878 1.00 82.50 78 LYS A C 1
ATOM 651 O O . LYS A 1 78 ? 19.886 -4.442 -14.682 1.00 82.50 78 LYS A O 1
ATOM 656 N N . LEU A 1 79 ? 19.416 -3.819 -16.797 1.00 82.56 79 LEU A N 1
ATOM 657 C CA . LEU A 1 79 ? 19.096 -2.425 -16.488 1.00 82.56 79 LEU A CA 1
ATOM 658 C C . LEU A 1 79 ? 17.841 -2.335 -15.614 1.00 82.56 79 LEU A C 1
ATOM 660 O O . LEU A 1 79 ? 17.872 -1.669 -14.578 1.00 82.56 79 LEU A O 1
ATOM 664 N N . LYS A 1 80 ? 16.787 -3.079 -15.975 1.00 77.50 80 LYS A N 1
ATOM 665 C CA . LYS A 1 80 ? 15.549 -3.202 -15.199 1.00 77.50 80 LYS A CA 1
ATOM 666 C C . LYS A 1 80 ? 15.854 -3.605 -13.761 1.00 77.50 80 LYS A C 1
ATOM 668 O O . LYS A 1 80 ? 15.414 -2.929 -12.833 1.00 77.50 80 LYS A O 1
ATOM 673 N N . LYS A 1 81 ? 16.653 -4.665 -13.572 1.00 74.38 81 LYS A N 1
ATOM 674 C CA . LYS A 1 81 ? 17.047 -5.162 -12.242 1.00 74.38 81 LYS A CA 1
ATOM 675 C C . LYS A 1 81 ? 17.807 -4.122 -11.417 1.00 74.38 81 LYS A C 1
ATOM 677 O O . LYS A 1 81 ? 17.534 -4.021 -10.226 1.00 74.38 81 LYS A O 1
ATOM 682 N N . ARG A 1 82 ? 18.719 -3.346 -12.018 1.00 73.00 82 ARG A N 1
ATOM 683 C CA . ARG A 1 82 ? 19.481 -2.296 -11.308 1.00 73.00 82 ARG A CA 1
ATOM 684 C C . ARG A 1 82 ? 18.604 -1.119 -10.895 1.00 73.00 82 ARG A C 1
ATOM 686 O O . ARG A 1 82 ? 18.580 -0.770 -9.720 1.00 73.00 82 ARG A O 1
ATOM 693 N N . LEU A 1 83 ? 17.811 -0.578 -11.821 1.00 74.06 83 LEU A N 1
ATOM 694 C CA . LEU A 1 83 ? 16.871 0.512 -11.522 1.00 74.06 83 LEU A CA 1
ATOM 695 C C . LEU A 1 83 ? 15.879 0.105 -10.425 1.00 74.06 83 LEU A C 1
ATOM 697 O O . LEU A 1 83 ? 15.590 0.876 -9.512 1.00 74.06 83 LEU A O 1
ATOM 701 N N . HIS A 1 84 ? 15.430 -1.153 -10.444 1.00 67.19 84 HIS A N 1
ATOM 702 C CA . HIS A 1 84 ? 14.582 -1.680 -9.384 1.00 67.19 84 HIS A CA 1
ATOM 703 C C . HIS A 1 84 ? 15.273 -1.789 -8.019 1.00 67.19 84 HIS A C 1
ATOM 705 O O . HIS A 1 84 ? 14.583 -1.742 -7.001 1.00 67.19 84 HIS A O 1
ATOM 711 N N . GLN A 1 85 ? 16.588 -1.987 -7.962 1.00 61.69 85 GLN A N 1
ATOM 712 C CA . GLN A 1 85 ? 17.314 -2.195 -6.706 1.00 61.69 85 GLN A CA 1
ATOM 713 C C . GLN A 1 85 ? 17.788 -0.885 -6.062 1.00 61.69 85 GLN A C 1
ATOM 715 O O . GLN A 1 85 ? 17.829 -0.822 -4.831 1.00 61.69 85 GLN A O 1
ATOM 720 N N . ASP A 1 86 ? 18.068 0.152 -6.855 1.00 62.62 86 ASP A N 1
ATOM 721 C CA . ASP A 1 86 ? 18.852 1.302 -6.386 1.00 62.62 86 ASP A CA 1
ATOM 722 C C . ASP A 1 86 ? 18.021 2.521 -5.930 1.00 62.62 86 ASP A C 1
ATOM 724 O O . ASP A 1 86 ? 18.504 3.312 -5.122 1.00 62.62 86 ASP A O 1
ATOM 728 N N . THR A 1 87 ? 16.772 2.704 -6.382 1.00 66.38 87 THR A N 1
ATOM 729 C CA . THR A 1 87 ? 16.084 4.005 -6.194 1.00 66.38 87 THR A CA 1
ATOM 730 C C . THR A 1 87 ? 15.287 4.146 -4.889 1.00 66.38 87 THR A C 1
ATOM 732 O O . THR A 1 87 ? 15.320 5.203 -4.261 1.00 66.38 87 THR A O 1
ATOM 735 N N . PHE A 1 88 ? 14.567 3.107 -4.447 1.00 77.06 88 PHE A N 1
ATOM 736 C CA . PHE A 1 88 ? 13.655 3.194 -3.293 1.00 77.06 88 PHE A CA 1
ATOM 737 C C . PHE A 1 88 ? 13.866 2.047 -2.304 1.00 77.06 88 PHE A C 1
ATOM 739 O O . PHE A 1 88 ? 13.126 1.059 -2.297 1.00 77.06 88 PHE A O 1
ATOM 746 N N . THR A 1 89 ? 14.877 2.183 -1.444 1.00 79.81 89 THR A N 1
ATOM 747 C CA . THR A 1 89 ? 15.116 1.227 -0.356 1.00 79.81 89 THR A CA 1
ATOM 748 C C . THR A 1 89 ? 14.076 1.370 0.758 1.00 79.81 89 THR A C 1
ATOM 750 O O . THR A 1 89 ? 13.428 2.406 0.932 1.00 79.81 89 THR A O 1
ATOM 753 N N . ARG A 1 90 ? 13.912 0.304 1.545 1.00 79.56 90 ARG A N 1
ATOM 754 C CA . ARG A 1 90 ? 12.970 0.251 2.667 1.00 79.56 90 ARG A CA 1
ATOM 755 C C . ARG A 1 90 ? 13.257 1.361 3.685 1.00 79.56 90 ARG A C 1
ATOM 757 O O . ARG A 1 90 ? 12.329 2.021 4.154 1.00 79.56 90 ARG A O 1
ATOM 764 N N . GLU A 1 91 ? 14.527 1.563 4.004 1.00 83.12 91 GLU A N 1
ATOM 765 C CA . GLU A 1 91 ? 15.028 2.565 4.943 1.00 83.12 91 GLU A CA 1
ATOM 766 C C . GLU A 1 91 ? 14.783 3.980 4.408 1.00 83.12 91 GLU A C 1
ATOM 768 O O . GLU A 1 91 ? 14.254 4.821 5.129 1.00 83.12 91 GLU A O 1
ATOM 773 N N . TYR A 1 92 ? 15.028 4.208 3.115 1.00 86.62 92 TYR A N 1
ATOM 774 C CA . TYR A 1 92 ? 14.814 5.511 2.491 1.00 86.62 92 TYR A CA 1
ATOM 775 C C . TYR A 1 92 ? 13.345 5.958 2.542 1.00 86.62 92 TYR A C 1
ATOM 777 O O . TYR A 1 92 ? 13.041 7.067 2.986 1.00 86.62 92 TYR A O 1
ATOM 785 N N . ILE A 1 93 ? 12.402 5.074 2.187 1.00 88.12 93 ILE A N 1
ATOM 786 C CA . ILE A 1 93 ? 10.965 5.391 2.283 1.00 88.12 93 ILE A CA 1
ATOM 787 C C . ILE A 1 93 ? 10.555 5.619 3.750 1.00 88.12 93 ILE A C 1
ATOM 789 O O . ILE A 1 93 ? 9.719 6.478 4.048 1.00 88.12 93 ILE A O 1
ATOM 793 N N . LEU A 1 94 ? 11.138 4.861 4.687 1.00 87.25 94 LEU A N 1
ATOM 794 C CA . LEU A 1 94 ? 10.869 5.022 6.115 1.00 87.25 94 LEU A CA 1
ATOM 795 C C . LEU A 1 94 ? 11.314 6.396 6.626 1.00 87.25 94 LEU A C 1
ATOM 797 O O . LEU A 1 94 ? 10.585 7.003 7.417 1.00 87.25 94 LEU A O 1
ATOM 801 N N . ASP A 1 95 ? 12.472 6.876 6.184 1.00 88.50 95 ASP A N 1
ATOM 802 C CA . ASP A 1 95 ? 13.010 8.175 6.578 1.00 88.50 95 ASP A CA 1
ATOM 803 C C . ASP A 1 95 ? 12.179 9.324 6.002 1.00 88.50 95 ASP A C 1
ATOM 805 O O . ASP A 1 95 ? 11.777 10.207 6.764 1.00 88.50 95 ASP A O 1
ATOM 809 N N . ILE A 1 96 ? 11.780 9.248 4.725 1.00 89.50 96 ILE A N 1
ATOM 810 C CA . ILE A 1 96 ? 10.826 10.196 4.117 1.00 89.50 96 ILE A CA 1
ATOM 811 C C . ILE A 1 96 ? 9.532 10.245 4.939 1.00 89.50 96 ILE A C 1
ATOM 813 O O . ILE A 1 96 ? 9.065 11.309 5.347 1.00 89.50 96 ILE A O 1
ATOM 817 N N . ARG A 1 97 ? 8.960 9.083 5.273 1.00 88.50 97 ARG A N 1
ATOM 818 C CA . ARG A 1 97 ? 7.725 9.007 6.069 1.00 88.50 97 ARG A CA 1
ATOM 819 C C . ARG A 1 97 ? 7.872 9.672 7.443 1.00 88.50 97 ARG A C 1
ATOM 821 O O . ARG A 1 97 ? 6.918 10.277 7.933 1.00 88.50 97 ARG A O 1
ATOM 828 N N . LYS A 1 98 ? 9.033 9.534 8.094 1.00 87.06 98 LYS A N 1
ATOM 829 C CA . LYS A 1 98 ? 9.302 10.133 9.414 1.00 87.06 98 LYS A CA 1
ATOM 830 C C . LYS A 1 98 ? 9.394 11.660 9.356 1.00 87.06 98 LYS A C 1
ATOM 832 O O . LYS A 1 98 ? 9.041 12.298 10.348 1.00 87.06 98 LYS A O 1
ATOM 837 N N . GLN A 1 99 ? 9.834 12.226 8.232 1.00 89.31 99 GLN A N 1
ATOM 838 C CA . GLN A 1 99 ? 9.964 13.674 8.042 1.00 89.31 99 GLN A CA 1
ATOM 839 C C . GLN A 1 99 ? 8.606 14.381 7.904 1.00 89.31 99 GLN A C 1
ATOM 841 O O . GLN A 1 99 ? 8.454 15.494 8.401 1.00 89.31 99 GLN A O 1
ATOM 846 N N . TYR A 1 100 ? 7.591 13.716 7.337 1.00 90.31 100 TYR A N 1
ATOM 847 C CA . TYR A 1 100 ? 6.278 14.322 7.060 1.00 90.31 100 TYR A CA 1
ATOM 848 C C . TYR A 1 100 ? 5.110 13.633 7.805 1.00 90.31 100 TYR A C 1
ATOM 850 O O . TYR A 1 100 ? 4.182 13.098 7.186 1.00 90.31 100 TYR A O 1
ATOM 858 N N . PRO A 1 101 ? 5.081 13.650 9.154 1.00 87.56 101 PRO A N 1
ATOM 859 C CA . PRO A 1 101 ? 4.021 13.000 9.927 1.00 87.56 101 PRO A CA 1
ATOM 860 C C . PRO A 1 101 ? 2.649 13.673 9.759 1.00 87.56 101 PRO A C 1
ATOM 862 O O . PRO A 1 101 ? 1.627 13.014 9.942 1.00 87.56 101 PRO A O 1
ATOM 865 N N . SER A 1 102 ? 2.601 14.969 9.432 1.00 88.44 102 SER A N 1
ATOM 866 C CA . SER A 1 102 ? 1.358 15.700 9.143 1.00 88.44 102 SER A CA 1
ATOM 867 C C . SER A 1 102 ? 0.696 15.191 7.865 1.00 88.44 102 SER A C 1
ATOM 869 O O . SER A 1 102 ? -0.491 14.876 7.879 1.00 88.44 102 SER A O 1
ATOM 871 N N . LEU A 1 103 ? 1.472 15.015 6.793 1.00 90.56 103 LEU A N 1
ATOM 872 C CA . LEU A 1 103 ? 0.977 14.510 5.514 1.00 90.56 103 LEU A CA 1
ATOM 873 C C . LEU A 1 103 ? 0.436 13.081 5.650 1.00 90.56 103 LEU A C 1
ATOM 875 O O . LEU A 1 103 ? -0.648 12.775 5.157 1.00 90.56 103 LEU A O 1
ATOM 879 N N . LEU A 1 104 ? 1.127 12.234 6.423 1.00 90.06 104 LEU A N 1
ATOM 880 C CA . LEU A 1 104 ? 0.658 10.881 6.723 1.00 90.06 104 LEU A CA 1
ATOM 881 C C . LEU A 1 104 ? -0.681 10.869 7.486 1.00 90.06 104 LEU A C 1
ATOM 883 O O . LEU A 1 104 ? -1.501 9.982 7.256 1.00 90.06 104 LEU A O 1
ATOM 887 N N . LYS A 1 105 ? -0.933 11.847 8.370 1.00 88.69 105 LYS A N 1
ATOM 888 C CA . LYS A 1 105 ? -2.226 11.978 9.069 1.00 88.69 105 LYS A CA 1
ATOM 889 C C . LYS A 1 105 ? -3.358 12.323 8.113 1.00 88.69 105 LYS A C 1
ATOM 891 O O . LYS A 1 105 ? -4.426 11.733 8.236 1.00 88.69 105 LYS A O 1
ATOM 896 N N . VAL A 1 106 ? -3.127 13.237 7.172 1.00 90.50 106 VAL A N 1
ATOM 897 C CA . VAL A 1 106 ? -4.139 13.621 6.175 1.00 90.50 106 VAL A CA 1
ATOM 898 C C . VAL A 1 106 ? -4.410 12.461 5.211 1.00 90.50 106 VAL A C 1
ATOM 900 O O . VAL A 1 106 ? -5.562 12.145 4.930 1.00 90.50 106 VAL A O 1
ATOM 903 N N . LEU A 1 107 ? -3.369 11.741 4.783 1.00 92.38 107 LEU A N 1
ATOM 904 C CA . LEU A 1 107 ? -3.512 10.509 3.996 1.00 92.38 107 LEU A CA 1
ATOM 905 C C . LEU A 1 107 ? -4.295 9.426 4.745 1.00 92.38 107 LEU A C 1
ATOM 907 O O . LEU A 1 107 ? -5.155 8.767 4.162 1.00 92.38 107 LEU A O 1
ATOM 911 N N . TYR A 1 108 ? -4.052 9.268 6.045 1.00 91.12 108 TYR A N 1
ATOM 912 C CA . TYR A 1 108 ? -4.837 8.365 6.880 1.00 91.12 108 TYR A CA 1
ATOM 913 C C . TYR A 1 108 ? -6.295 8.833 7.023 1.00 91.12 108 TYR A C 1
ATOM 915 O O . TYR A 1 108 ? -7.209 8.015 6.937 1.00 91.12 108 TYR A O 1
ATOM 923 N N . ALA A 1 109 ? -6.531 10.139 7.181 1.00 89.06 109 ALA A N 1
ATOM 924 C CA . ALA A 1 109 ? -7.870 10.726 7.209 1.00 89.06 109 ALA A CA 1
ATOM 925 C C . ALA A 1 109 ? -8.644 10.448 5.913 1.00 89.06 109 ALA A C 1
ATOM 927 O O . ALA A 1 109 ? -9.808 10.057 5.976 1.00 89.06 109 ALA A O 1
ATOM 928 N N . HIS A 1 110 ? -7.984 10.555 4.758 1.00 91.06 110 HIS A N 1
ATOM 929 C CA . HIS A 1 110 ? -8.547 10.158 3.468 1.00 91.06 110 HIS A CA 1
ATOM 930 C C . HIS A 1 110 ? -8.817 8.647 3.393 1.00 91.06 110 HIS A C 1
ATOM 932 O O . HIS A 1 110 ? -9.851 8.229 2.893 1.00 91.06 110 HIS A O 1
ATOM 938 N N . PHE A 1 111 ? -7.924 7.791 3.892 1.00 91.25 111 PHE A N 1
ATOM 939 C CA . PHE A 1 111 ? -8.158 6.339 3.902 1.00 91.25 111 PHE A CA 1
ATOM 940 C C . PHE A 1 111 ? -9.411 5.953 4.710 1.00 91.25 111 PHE A C 1
ATOM 942 O O . PHE A 1 111 ? -10.152 5.034 4.359 1.00 91.25 111 PHE A O 1
ATOM 949 N N . LEU A 1 112 ? -9.672 6.673 5.799 1.00 87.38 112 LEU A N 1
ATOM 950 C CA . LEU A 1 112 ? -10.809 6.414 6.674 1.00 87.38 112 LEU A CA 1
ATOM 951 C C . LEU A 1 112 ? -12.160 6.703 6.026 1.00 87.38 112 LEU A C 1
ATOM 953 O O . LEU A 1 112 ? -13.118 6.007 6.352 1.00 87.38 112 LEU A O 1
ATOM 957 N N . THR A 1 113 ? -12.258 7.690 5.133 1.00 83.94 113 THR A N 1
ATOM 958 C CA . THR A 1 113 ? -13.546 8.049 4.515 1.00 83.94 113 THR A CA 1
ATOM 959 C C . THR A 1 113 ? -14.128 6.900 3.693 1.00 83.94 113 THR A C 1
ATOM 961 O O . THR A 1 113 ? -15.343 6.735 3.680 1.00 83.94 113 THR A O 1
ATOM 964 N N . GLY A 1 114 ? -13.280 6.076 3.067 1.00 81.69 114 GLY A N 1
ATOM 965 C CA . GLY A 1 114 ? -13.708 4.917 2.277 1.00 81.69 114 GLY A CA 1
ATOM 966 C C . GLY A 1 114 ? -13.823 3.599 3.053 1.00 81.69 114 GLY A C 1
ATOM 967 O O . GLY A 1 114 ? -14.519 2.687 2.609 1.00 81.69 114 GLY A O 1
ATOM 968 N N . HIS A 1 115 ? -13.144 3.456 4.197 1.00 85.12 115 HIS A N 1
ATOM 969 C CA . HIS A 1 115 ? -12.972 2.143 4.846 1.00 85.12 115 HIS A CA 1
ATOM 970 C C . HIS A 1 115 ? -13.385 2.074 6.312 1.00 85.12 115 HIS A C 1
ATOM 972 O O . HIS A 1 115 ? -13.439 0.977 6.880 1.00 85.12 115 HIS A O 1
ATOM 978 N N . TYR A 1 116 ? -13.665 3.209 6.948 1.00 79.12 116 TYR A N 1
ATOM 979 C CA . TYR A 1 116 ? -14.147 3.204 8.317 1.00 79.12 116 TYR A CA 1
ATOM 980 C C . TYR A 1 116 ? -15.645 2.902 8.345 1.00 79.12 116 TYR A C 1
ATOM 982 O O . TYR A 1 116 ? -16.478 3.765 8.081 1.00 79.12 116 TYR A O 1
ATOM 990 N N . VAL A 1 117 ? -15.995 1.670 8.709 1.00 68.69 117 VAL A N 1
ATOM 991 C CA . VAL A 1 117 ? -17.390 1.301 8.962 1.00 68.69 117 VAL A CA 1
ATOM 992 C C . VAL A 1 117 ? -17.769 1.772 10.361 1.00 68.69 117 VAL A C 1
ATOM 994 O O . VAL A 1 117 ? -17.156 1.364 11.355 1.00 68.69 117 VAL A O 1
ATOM 997 N N . ASN A 1 118 ? -18.774 2.641 10.442 1.00 61.66 118 ASN A N 1
ATOM 998 C CA . ASN A 1 118 ? -19.284 3.127 11.711 1.00 61.66 118 ASN A CA 1
ATOM 999 C C . ASN A 1 118 ? -20.011 1.991 12.447 1.00 61.66 118 ASN A C 1
ATOM 1001 O O . ASN A 1 118 ? -21.158 1.680 12.157 1.00 61.66 118 ASN A O 1
ATOM 1005 N N . GLN A 1 119 ? -19.354 1.376 13.431 1.00 55.53 119 GLN A N 1
ATOM 1006 C CA . GLN A 1 119 ? -19.995 0.398 14.323 1.00 55.53 119 GLN A CA 1
ATOM 1007 C C . GLN A 1 119 ? -21.000 1.055 15.297 1.00 55.53 119 GLN A C 1
ATOM 1009 O O . GLN A 1 119 ? -21.610 0.354 16.101 1.00 55.53 119 GLN A O 1
ATOM 1014 N N . ALA A 1 120 ? -21.187 2.384 15.249 1.00 50.31 120 ALA A N 1
ATOM 1015 C CA . ALA A 1 120 ? -22.137 3.093 16.107 1.00 50.31 120 ALA A CA 1
ATOM 1016 C C . ALA A 1 120 ? -23.610 2.781 15.801 1.00 50.31 120 ALA A C 1
ATOM 1018 O O . ALA A 1 120 ? -24.449 3.042 16.652 1.00 50.31 120 ALA A O 1
ATOM 1019 N N . GLU A 1 121 ? -23.952 2.157 14.669 1.00 47.66 121 GLU A N 1
ATOM 1020 C CA . GLU A 1 121 ? -25.325 1.652 14.489 1.00 47.66 121 GLU A CA 1
ATOM 1021 C C . GLU A 1 121 ? -25.690 0.565 15.519 1.00 47.66 121 GLU A C 1
ATOM 1023 O O . GLU A 1 121 ? -26.863 0.372 15.815 1.00 47.66 121 GLU A O 1
ATOM 1028 N N . ALA A 1 122 ? -24.700 -0.092 16.139 1.00 50.66 122 ALA A N 1
ATOM 1029 C CA . ALA A 1 122 ? -24.926 -1.088 17.189 1.00 50.66 122 ALA A CA 1
ATOM 1030 C C . ALA A 1 122 ? -24.851 -0.523 18.624 1.00 50.66 122 ALA A C 1
ATOM 1032 O O . ALA A 1 122 ? -25.171 -1.232 19.576 1.00 50.66 122 ALA A O 1
ATOM 1033 N N . SER A 1 123 ? -24.410 0.727 18.823 1.00 52.94 123 SER A N 1
ATOM 1034 C CA . SER A 1 123 ? -24.301 1.328 20.162 1.00 52.94 123 SER A CA 1
ATOM 1035 C C . SER A 1 123 ? -24.504 2.843 20.121 1.00 52.94 123 SER A C 1
ATOM 1037 O O . SER A 1 123 ? -23.809 3.554 19.403 1.00 52.94 123 SER A O 1
ATOM 1039 N N . ASN A 1 124 ? -25.417 3.344 20.958 1.00 51.31 124 ASN A N 1
ATOM 1040 C CA . ASN A 1 124 ? -25.883 4.738 21.016 1.00 51.31 124 ASN A CA 1
ATOM 1041 C C . ASN A 1 124 ? -24.816 5.809 21.342 1.00 51.31 124 ASN A C 1
ATOM 1043 O O . ASN A 1 124 ? -25.173 6.968 21.557 1.00 51.31 124 ASN A O 1
ATOM 1047 N N . GLN A 1 125 ? -23.520 5.476 21.402 1.00 54.59 125 GLN A N 1
ATOM 1048 C CA . GLN A 1 125 ? -22.460 6.456 21.637 1.00 54.59 125 GLN A CA 1
ATOM 1049 C C . GLN A 1 125 ? -21.254 6.281 20.701 1.00 54.59 125 GLN A C 1
ATOM 1051 O O . GLN A 1 125 ? -20.698 5.187 20.590 1.00 54.59 125 GLN A O 1
ATOM 1056 N N . PRO A 1 126 ? -20.772 7.372 20.072 1.00 58.12 126 PRO A N 1
ATOM 1057 C CA . PRO A 1 126 ? -19.586 7.330 19.228 1.00 58.12 126 PRO A CA 1
ATOM 1058 C C . PRO A 1 126 ? -18.330 7.009 20.048 1.00 58.12 126 PRO A C 1
ATOM 1060 O O . PRO A 1 126 ? -18.032 7.674 21.045 1.00 58.12 126 PRO A O 1
ATOM 1063 N N . THR A 1 127 ? -17.552 6.028 19.584 1.00 62.28 127 THR A N 1
ATOM 1064 C CA . THR A 1 127 ? -16.266 5.655 20.199 1.00 62.28 127 THR A CA 1
ATOM 1065 C C . THR A 1 127 ? -15.281 6.836 20.234 1.00 62.28 127 THR A C 1
ATOM 1067 O O . THR A 1 127 ? -15.306 7.721 19.377 1.00 62.28 127 THR A O 1
ATOM 1070 N N . ILE A 1 128 ? -14.365 6.855 21.212 1.00 63.81 128 ILE A N 1
ATOM 1071 C CA . ILE A 1 128 ? -13.316 7.892 21.331 1.00 63.81 128 ILE A CA 1
ATOM 1072 C C . ILE A 1 128 ? -12.459 7.946 20.060 1.00 63.81 128 ILE A C 1
ATOM 1074 O O . ILE A 1 128 ? -12.084 9.029 19.608 1.00 63.81 128 ILE A O 1
ATOM 1078 N N . SER A 1 129 ? -12.190 6.786 19.453 1.00 62.81 129 SER A N 1
ATOM 1079 C CA . SER A 1 129 ? -11.544 6.694 18.147 1.00 62.81 129 SER A CA 1
ATOM 1080 C C . SER A 1 129 ? -12.351 7.474 17.108 1.00 62.81 129 SER A C 1
ATOM 1082 O O . SER A 1 129 ? -11.804 8.405 16.537 1.00 62.81 129 SER A O 1
ATOM 1084 N N . TYR A 1 130 ? -13.654 7.206 16.945 1.00 65.69 130 TYR A N 1
ATOM 1085 C CA . TYR A 1 130 ? -14.517 7.942 16.009 1.00 65.69 130 TYR A CA 1
ATOM 1086 C C . TYR A 1 130 ? -14.493 9.460 16.227 1.00 65.69 130 TYR A C 1
ATOM 1088 O O . TYR A 1 130 ? -14.300 10.206 15.272 1.00 65.69 130 TYR A O 1
ATOM 1096 N N . LYS A 1 131 ? -14.581 9.933 17.477 1.00 66.25 131 LYS A N 1
ATOM 1097 C CA . LYS A 1 131 ? -14.493 11.375 17.786 1.00 66.25 131 LYS A CA 1
ATOM 1098 C C . LYS A 1 131 ? -13.166 11.990 17.325 1.00 66.25 131 LYS A C 1
ATOM 1100 O O . LYS A 1 131 ? -13.168 13.062 16.725 1.00 66.25 131 LYS A O 1
ATOM 1105 N N . ARG A 1 132 ? -12.039 11.297 17.544 1.00 68.00 132 ARG A N 1
ATOM 1106 C CA . ARG A 1 132 ? -10.720 11.724 17.038 1.00 68.00 132 ARG A CA 1
ATOM 1107 C C . ARG A 1 132 ? -10.659 11.717 15.509 1.00 68.00 132 ARG A C 1
ATOM 1109 O O . ARG A 1 132 ? -10.006 12.582 14.943 1.00 68.00 132 ARG A O 1
ATOM 1116 N N . LEU A 1 133 ? -11.330 10.769 14.852 1.00 66.19 133 LEU A N 1
ATOM 1117 C CA . LEU A 1 133 ? -11.380 10.668 13.387 1.00 66.19 133 LEU A CA 1
ATOM 1118 C C . LEU A 1 133 ? -12.243 11.768 12.752 1.00 66.19 133 LEU A C 1
ATOM 1120 O O . LEU A 1 133 ? -11.964 12.180 11.629 1.00 66.19 133 LEU A O 1
ATOM 1124 N N . THR A 1 134 ? -13.283 12.244 13.442 1.00 63.22 134 THR A N 1
ATOM 1125 C CA . THR A 1 134 ? -14.140 13.357 12.986 1.00 63.22 134 THR A CA 1
ATOM 1126 C C . THR A 1 134 ? -13.457 14.714 13.098 1.00 63.22 134 THR A C 1
ATOM 1128 O O . THR A 1 134 ? -13.758 15.603 12.314 1.00 63.22 134 THR A O 1
ATOM 1131 N N . ALA A 1 135 ? -12.495 14.856 14.010 1.00 71.06 135 ALA A N 1
ATOM 1132 C CA . ALA A 1 135 ? -11.696 16.070 14.157 1.00 71.06 135 ALA A CA 1
ATOM 1133 C C . ALA A 1 135 ? -10.533 16.186 13.147 1.00 71.06 135 ALA A C 1
ATOM 1135 O O . ALA A 1 135 ? -9.837 17.198 13.143 1.00 71.06 135 ALA A O 1
ATOM 1136 N N . MET A 1 136 ? -10.273 15.158 12.328 1.00 74.81 136 MET A N 1
ATOM 1137 C CA . MET A 1 136 ? -9.195 15.199 11.334 1.00 74.81 136 MET A CA 1
ATOM 1138 C C . MET A 1 136 ? -9.625 15.957 10.077 1.00 74.81 136 MET A C 1
ATOM 1140 O O . MET A 1 136 ? -10.741 15.783 9.592 1.00 74.81 136 MET A O 1
ATOM 1144 N N . GLU A 1 137 ? -8.701 16.741 9.522 1.00 78.62 137 GLU A N 1
ATOM 1145 C CA . GLU A 1 137 ? -8.855 17.369 8.210 1.00 78.62 137 GLU A CA 1
ATOM 1146 C C . GLU A 1 137 ? -9.045 16.294 7.130 1.00 78.62 137 GLU A C 1
ATOM 1148 O O . GLU A 1 137 ? -8.249 15.357 7.019 1.00 78.62 137 GLU A O 1
ATOM 1153 N N . ARG A 1 138 ? -10.116 16.423 6.342 1.00 80.19 138 ARG A N 1
ATOM 1154 C CA . ARG A 1 138 ? -10.447 15.514 5.242 1.00 80.19 138 ARG A CA 1
ATOM 1155 C C . ARG A 1 138 ? -10.380 16.288 3.943 1.00 80.19 138 ARG A C 1
ATOM 1157 O O . ARG A 1 138 ? -11.203 17.165 3.708 1.00 80.19 138 ARG A O 1
ATOM 1164 N N . LEU A 1 139 ? -9.413 15.928 3.112 1.00 82.81 139 LEU A N 1
ATOM 1165 C CA . LEU A 1 139 ? -9.277 16.466 1.767 1.00 82.81 139 LEU A CA 1
ATOM 1166 C C . LEU A 1 139 ? -9.717 15.402 0.757 1.00 82.81 139 LEU A C 1
ATOM 1168 O O . LEU A 1 139 ? -9.378 14.229 0.946 1.00 82.81 139 LEU A O 1
ATOM 1172 N N . PRO A 1 140 ? -10.453 15.772 -0.304 1.00 85.19 140 PRO A N 1
ATOM 1173 C CA . PRO A 1 140 ? -10.693 14.874 -1.426 1.00 85.19 140 PRO A CA 1
ATOM 1174 C C . PRO A 1 140 ? -9.370 14.530 -2.129 1.00 85.19 140 PRO A C 1
ATOM 1176 O O . PRO A 1 140 ? -8.365 15.232 -1.997 1.00 85.19 140 PRO A O 1
ATOM 1179 N N . GLY A 1 141 ? -9.360 13.432 -2.889 1.00 82.75 141 GLY A N 1
ATOM 1180 C CA . GLY A 1 141 ? -8.131 12.889 -3.478 1.00 82.75 141 GLY A CA 1
ATOM 1181 C C . GLY A 1 141 ? -7.375 13.857 -4.401 1.00 82.75 141 GLY A C 1
ATOM 1182 O O . GLY A 1 141 ? -6.149 13.787 -4.474 1.00 82.75 141 GLY A O 1
ATOM 1183 N N . GLU A 1 142 ? -8.073 14.771 -5.080 1.00 87.81 142 GLU A N 1
ATOM 1184 C CA . GLU A 1 142 ? -7.456 15.787 -5.947 1.00 87.81 142 GLU A CA 1
ATOM 1185 C C . GLU A 1 142 ? -6.710 16.860 -5.151 1.00 87.81 142 GLU A C 1
ATOM 1187 O O . GLU A 1 142 ? -5.560 17.180 -5.457 1.00 87.81 142 GLU A O 1
ATOM 1192 N N . ASP A 1 143 ? -7.330 17.377 -4.091 1.00 90.75 143 ASP A N 1
ATOM 1193 C CA . ASP A 1 143 ? -6.709 18.384 -3.230 1.00 90.75 143 ASP A CA 1
ATOM 1194 C C . ASP A 1 143 ? -5.577 17.783 -2.404 1.00 90.75 143 ASP A C 1
ATOM 1196 O O . ASP A 1 143 ? -4.564 18.438 -2.165 1.00 90.75 143 ASP A O 1
ATOM 1200 N N . LEU A 1 144 ? -5.680 16.499 -2.055 1.00 91.12 144 LEU A N 1
ATOM 1201 C CA . LEU A 1 144 ? -4.586 15.777 -1.421 1.00 91.12 144 LEU A CA 1
ATOM 1202 C C . LEU A 1 144 ? -3.374 15.647 -2.354 1.00 91.12 144 LEU A C 1
ATOM 1204 O O . LEU A 1 144 ? -2.244 15.832 -1.909 1.00 91.12 144 LEU A O 1
ATOM 1208 N N . ALA A 1 145 ? -3.589 15.410 -3.652 1.00 92.19 145 ALA A N 1
ATOM 1209 C CA . ALA A 1 145 ? -2.504 15.400 -4.632 1.00 92.19 145 ALA A CA 1
ATOM 1210 C C . ALA A 1 145 ? -1.840 16.781 -4.773 1.00 92.19 145 ALA A C 1
ATOM 1212 O O . ALA A 1 145 ? -0.614 16.856 -4.858 1.00 92.19 145 ALA A O 1
ATOM 1213 N N . LYS A 1 146 ? -2.614 17.877 -4.759 1.00 93.44 146 LYS A N 1
ATOM 1214 C CA . LYS A 1 146 ? -2.059 19.246 -4.739 1.00 93.44 146 LYS A CA 1
ATOM 1215 C C . LYS A 1 146 ? -1.249 19.490 -3.468 1.00 93.44 146 LYS A C 1
ATOM 1217 O O . LYS A 1 146 ? -0.102 19.919 -3.545 1.00 93.44 146 LYS A O 1
ATOM 1222 N N . ARG A 1 147 ? -1.798 19.111 -2.312 1.00 92.50 147 ARG A N 1
ATOM 1223 C CA . ARG A 1 147 ? -1.141 19.269 -1.013 1.00 92.50 147 ARG A CA 1
ATOM 1224 C C . ARG A 1 147 ? 0.180 18.511 -0.929 1.00 92.50 147 ARG A C 1
ATOM 1226 O O . ARG A 1 147 ? 1.140 19.039 -0.378 1.00 92.50 147 ARG A O 1
ATOM 1233 N N . ILE A 1 148 ? 0.243 17.298 -1.484 1.00 93.56 148 ILE A N 1
ATOM 1234 C CA . ILE A 1 148 ? 1.496 16.541 -1.588 1.00 93.56 148 ILE A CA 1
ATOM 1235 C C . ILE A 1 148 ? 2.528 17.367 -2.367 1.00 93.56 148 ILE A C 1
ATOM 1237 O O . ILE A 1 148 ? 3.614 17.590 -1.848 1.00 93.56 148 ILE A O 1
ATOM 1241 N N . LYS A 1 149 ? 2.172 17.896 -3.547 1.00 92.50 149 LYS A N 1
ATOM 1242 C CA . LYS A 1 149 ? 3.085 18.699 -4.385 1.00 92.50 149 LYS A CA 1
ATOM 1243 C C . LYS A 1 149 ? 3.605 19.958 -3.695 1.00 92.50 149 LYS A C 1
ATOM 1245 O O . LYS A 1 149 ? 4.754 20.313 -3.912 1.00 92.50 149 LYS A O 1
ATOM 1250 N N . GLU A 1 150 ? 2.767 20.629 -2.910 1.00 93.50 150 GLU A N 1
ATOM 1251 C CA . GLU A 1 150 ? 3.137 21.855 -2.191 1.00 93.50 150 GLU A CA 1
ATOM 1252 C C . GLU A 1 150 ? 4.058 21.594 -0.995 1.00 93.50 150 GLU A C 1
ATOM 1254 O O . GLU A 1 150 ? 4.896 22.429 -0.668 1.00 93.50 150 GLU A O 1
ATOM 1259 N N . VAL A 1 151 ? 3.868 20.466 -0.303 1.00 93.31 151 VAL A N 1
ATOM 1260 C CA . VAL A 1 151 ? 4.568 20.163 0.955 1.00 93.31 151 VAL A CA 1
ATOM 1261 C C . VAL A 1 151 ? 5.886 19.428 0.718 1.00 93.31 151 VAL A C 1
ATOM 1263 O O . VAL A 1 151 ? 6.825 19.608 1.490 1.00 93.31 151 VAL A O 1
ATOM 1266 N N . THR A 1 152 ? 5.962 18.571 -0.303 1.00 91.88 152 THR A N 1
ATOM 1267 C CA . THR A 1 152 ? 7.180 17.805 -0.599 1.00 91.88 152 THR A CA 1
ATOM 1268 C C . THR A 1 152 ? 8.204 18.657 -1.328 1.00 91.88 152 THR A C 1
ATOM 1270 O O . THR A 1 152 ? 7.851 19.386 -2.253 1.00 91.88 152 THR A O 1
ATOM 1273 N N . THR A 1 153 ? 9.477 18.505 -0.970 1.00 89.44 153 THR A N 1
ATOM 1274 C CA . THR A 1 153 ? 10.559 19.323 -1.537 1.00 89.44 153 THR A CA 1
ATOM 1275 C C . THR A 1 153 ? 11.213 18.623 -2.727 1.00 89.44 153 THR A C 1
ATOM 1277 O O . THR A 1 153 ? 11.581 19.261 -3.711 1.00 89.44 153 THR A O 1
ATOM 1280 N N . ASN A 1 154 ? 11.345 17.296 -2.649 1.00 86.75 154 ASN A N 1
ATOM 1281 C CA . ASN A 1 154 ? 11.988 16.473 -3.672 1.00 86.75 154 ASN A CA 1
ATOM 1282 C C . ASN A 1 154 ? 10.962 15.629 -4.453 1.00 86.75 154 ASN A C 1
ATOM 1284 O O . ASN A 1 154 ? 9.962 15.160 -3.909 1.00 86.75 154 ASN A O 1
ATOM 1288 N N . TYR A 1 155 ? 11.264 15.359 -5.723 1.00 85.75 155 TYR A N 1
ATOM 1289 C CA . TYR A 1 155 ? 10.565 14.392 -6.566 1.00 85.75 155 TYR A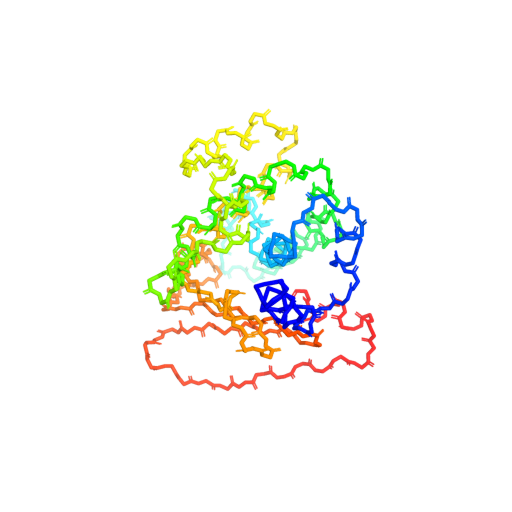 CA 1
ATOM 1290 C C . TYR A 1 155 ? 10.413 13.014 -5.901 1.00 85.75 155 TYR A C 1
ATOM 1292 O O . TYR A 1 155 ? 9.334 12.430 -5.948 1.00 85.75 155 TYR A O 1
ATOM 1300 N N . HIS A 1 156 ? 11.450 12.508 -5.227 1.00 86.62 156 HIS A N 1
ATOM 1301 C CA . HIS A 1 156 ? 11.393 11.194 -4.571 1.00 86.62 156 HIS A CA 1
ATOM 1302 C C . HIS A 1 156 ? 10.396 11.172 -3.402 1.00 86.62 156 HIS A C 1
ATOM 1304 O O . HIS A 1 156 ? 9.642 10.215 -3.239 1.00 86.62 156 HIS A O 1
ATOM 1310 N N . GLU A 1 157 ? 10.364 12.241 -2.602 1.00 90.31 157 GLU A N 1
ATOM 1311 C CA . GLU A 1 157 ? 9.409 12.399 -1.498 1.00 90.31 157 GLU A CA 1
ATOM 1312 C C . GLU A 1 157 ? 7.982 12.463 -2.033 1.00 90.31 157 GLU A C 1
ATOM 1314 O O . GLU A 1 157 ? 7.087 11.780 -1.530 1.00 90.31 157 GLU A O 1
ATOM 1319 N N . ARG A 1 158 ? 7.794 13.246 -3.100 1.00 91.25 158 ARG A N 1
ATOM 1320 C CA . ARG A 1 158 ? 6.527 13.360 -3.811 1.00 91.25 158 ARG A CA 1
ATOM 1321 C C . ARG A 1 158 ? 6.035 12.007 -4.308 1.00 91.25 158 ARG A C 1
ATOM 1323 O O . ARG A 1 158 ? 4.895 11.657 -4.014 1.00 91.25 158 ARG A O 1
ATOM 1330 N N . LEU A 1 159 ? 6.887 11.240 -4.990 1.00 89.38 159 LEU A N 1
ATOM 1331 C CA . LEU A 1 159 ? 6.544 9.908 -5.485 1.00 89.38 159 LEU A CA 1
ATOM 1332 C C . LEU A 1 159 ? 6.091 8.987 -4.354 1.00 89.38 159 LEU A C 1
ATOM 1334 O O . LEU A 1 159 ? 5.055 8.343 -4.478 1.00 89.38 159 LEU A O 1
ATOM 1338 N N . VAL A 1 160 ? 6.809 8.966 -3.225 1.00 91.81 160 VAL A N 1
ATOM 1339 C CA . VAL A 1 160 ? 6.417 8.153 -2.063 1.00 91.81 160 VAL A CA 1
ATOM 1340 C C . VAL A 1 160 ? 4.993 8.482 -1.616 1.00 91.81 160 VAL A C 1
ATOM 1342 O O . VAL A 1 160 ? 4.176 7.573 -1.470 1.00 91.81 160 VAL A O 1
ATOM 1345 N N . PHE A 1 161 ? 4.659 9.759 -1.427 1.00 94.31 161 PHE A N 1
ATOM 1346 C CA . PHE A 1 161 ? 3.320 10.143 -0.970 1.00 94.31 161 PHE A CA 1
ATOM 1347 C C . PHE A 1 161 ? 2.237 10.006 -2.050 1.00 94.31 161 PHE A C 1
ATOM 1349 O O . PHE A 1 161 ? 1.102 9.659 -1.716 1.00 94.31 161 PHE A O 1
ATOM 1356 N N . GLU A 1 162 ? 2.571 10.187 -3.330 1.00 92.88 162 GLU A N 1
ATOM 1357 C CA . GLU A 1 162 ? 1.697 9.816 -4.452 1.00 92.88 162 GLU A CA 1
ATOM 1358 C C . GLU A 1 162 ? 1.432 8.297 -4.458 1.00 92.88 162 GLU A C 1
ATOM 1360 O O . GLU A 1 162 ? 0.298 7.878 -4.692 1.00 92.88 162 GLU A O 1
ATOM 1365 N N . GLY A 1 163 ? 2.412 7.474 -4.073 1.00 92.88 163 GLY A N 1
ATOM 1366 C CA . GLY A 1 163 ? 2.259 6.034 -3.850 1.00 92.88 163 GLY A CA 1
ATOM 1367 C C . GLY A 1 163 ? 1.290 5.697 -2.709 1.00 92.88 163 GLY A C 1
ATOM 1368 O O . GLY A 1 163 ? 0.432 4.827 -2.864 1.00 92.88 163 GLY A O 1
ATOM 1369 N N . PHE A 1 164 ? 1.337 6.424 -1.586 1.00 94.81 164 PHE A N 1
ATOM 1370 C CA . PHE A 1 164 ? 0.330 6.297 -0.516 1.00 94.81 164 PHE A CA 1
ATOM 1371 C C . PHE A 1 164 ? -1.072 6.720 -0.979 1.00 94.81 164 PHE A C 1
ATOM 1373 O O . PHE A 1 164 ? -2.070 6.111 -0.585 1.00 94.81 164 PHE A O 1
ATOM 1380 N N . LEU A 1 165 ? -1.173 7.754 -1.816 1.00 94.62 165 LEU A N 1
ATOM 1381 C CA . LEU A 1 165 ? -2.450 8.165 -2.396 1.00 94.62 165 LEU A CA 1
ATOM 1382 C C . LEU A 1 165 ? -2.982 7.108 -3.375 1.00 94.62 165 LEU A C 1
ATOM 1384 O O . LEU A 1 165 ? -4.172 6.795 -3.345 1.00 94.62 165 LEU A O 1
ATOM 1388 N N . CYS A 1 166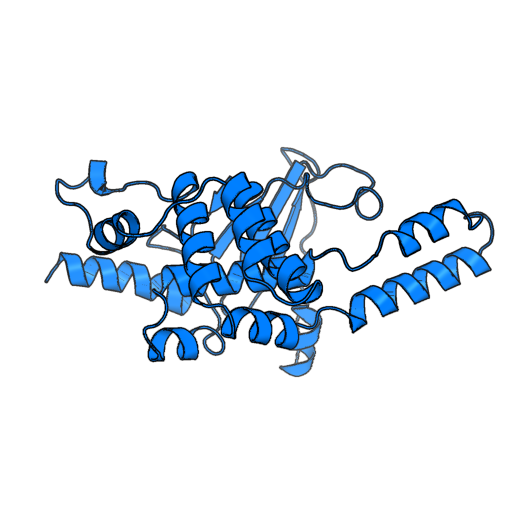 ? -2.107 6.528 -4.200 1.00 94.06 166 CYS A N 1
ATOM 1389 C CA . CYS A 1 166 ? -2.428 5.404 -5.075 1.00 94.06 166 CYS A CA 1
ATOM 1390 C C . CYS A 1 166 ? -2.941 4.211 -4.259 1.00 94.06 166 CYS A C 1
ATOM 1392 O O . CYS A 1 166 ? -4.015 3.690 -4.556 1.00 94.06 166 CYS A O 1
ATOM 1394 N N . PHE A 1 167 ? -2.254 3.859 -3.169 1.00 94.94 167 PHE A N 1
ATOM 1395 C CA . PHE A 1 167 ? -2.717 2.844 -2.226 1.00 94.94 167 PHE A CA 1
ATOM 1396 C C . PHE A 1 167 ? -4.146 3.131 -1.751 1.00 94.94 167 PHE A C 1
ATOM 1398 O O . PHE A 1 167 ? -5.020 2.284 -1.903 1.00 94.94 167 PHE A O 1
ATOM 1405 N N . ASN A 1 168 ? -4.421 4.340 -1.253 1.00 94.56 168 ASN A N 1
ATOM 1406 C CA . ASN A 1 168 ? -5.755 4.708 -0.771 1.00 94.56 168 ASN A CA 1
ATOM 1407 C C . ASN A 1 168 ? -6.850 4.572 -1.834 1.00 94.56 168 ASN A C 1
ATOM 1409 O O . ASN A 1 168 ? -7.961 4.181 -1.494 1.00 94.56 168 ASN A O 1
ATOM 1413 N N . LYS A 1 169 ? -6.557 4.919 -3.091 1.00 93.88 169 LYS A N 1
ATOM 1414 C CA . LYS A 1 169 ? -7.531 4.852 -4.191 1.00 93.88 169 LYS A CA 1
ATOM 1415 C C . LYS A 1 169 ? -7.885 3.417 -4.579 1.00 93.88 169 LYS A C 1
ATOM 1417 O O . LYS A 1 169 ? -9.023 3.162 -4.949 1.00 93.88 169 LYS A O 1
ATOM 1422 N N . HIS A 1 170 ? -6.922 2.503 -4.484 1.00 94.62 170 HIS A N 1
ATOM 1423 C CA . HIS A 1 170 ? -7.075 1.134 -4.975 1.00 94.62 170 HIS A CA 1
ATOM 1424 C C . HIS A 1 170 ? -7.422 0.124 -3.880 1.00 94.62 170 HIS A C 1
ATOM 1426 O O . HIS A 1 170 ? -7.732 -1.024 -4.191 1.00 94.62 170 HIS A O 1
ATOM 1432 N N . VAL A 1 171 ? -7.392 0.488 -2.594 1.00 95.25 171 VAL A N 1
ATOM 1433 C CA . VAL A 1 171 ? -7.911 -0.403 -1.549 1.00 95.25 171 VAL A CA 1
ATOM 1434 C C . VAL A 1 171 ? -9.427 -0.515 -1.688 1.00 95.25 171 VAL A C 1
ATOM 1436 O O . VAL A 1 171 ? -10.151 0.469 -1.648 1.00 95.25 171 VAL A O 1
ATOM 1439 N N . LEU A 1 172 ? -9.917 -1.747 -1.810 1.00 94.12 172 LEU A N 1
ATOM 1440 C CA . LEU A 1 172 ? -11.347 -2.048 -1.879 1.00 94.12 172 LEU A CA 1
ATOM 1441 C C . LEU A 1 172 ? -11.883 -2.487 -0.517 1.00 94.12 172 LEU A C 1
ATOM 1443 O O . LEU A 1 172 ? -12.976 -2.103 -0.107 1.00 94.12 172 LEU A O 1
ATOM 1447 N N . LYS A 1 173 ? -11.130 -3.345 0.187 1.00 92.38 173 LYS A N 1
ATOM 1448 C CA . LYS A 1 173 ? -11.530 -3.907 1.487 1.00 92.38 173 LYS A CA 1
ATOM 1449 C C . LYS A 1 173 ? -10.321 -4.101 2.391 1.00 92.38 173 LYS A C 1
ATOM 1451 O O . LYS A 1 173 ? -9.261 -4.529 1.937 1.00 92.38 173 LYS A O 1
ATOM 1456 N N . THR A 1 174 ? -10.509 -3.874 3.687 1.00 92.75 174 THR A N 1
ATOM 1457 C CA . THR A 1 174 ? -9.494 -4.109 4.719 1.00 92.75 174 THR A CA 1
ATOM 1458 C C . THR A 1 174 ? -10.128 -4.661 5.992 1.00 92.75 174 THR A C 1
ATOM 1460 O O . THR A 1 174 ? -11.246 -4.289 6.350 1.00 92.75 174 THR A O 1
ATOM 1463 N N . ASN A 1 175 ? -9.413 -5.533 6.703 1.00 91.00 175 ASN A N 1
ATOM 1464 C CA . ASN A 1 175 ? -9.806 -5.985 8.041 1.00 91.00 175 ASN A CA 1
ATOM 1465 C C . ASN A 1 175 ? -9.158 -5.155 9.171 1.00 91.00 175 ASN A C 1
ATOM 1467 O O . ASN A 1 175 ? -9.249 -5.548 10.333 1.00 91.00 175 ASN A O 1
ATOM 1471 N N . LEU A 1 176 ? -8.532 -4.008 8.863 1.00 87.31 176 LEU A N 1
ATOM 1472 C CA . LEU A 1 176 ? -7.851 -3.141 9.840 1.00 87.31 176 LEU A CA 1
ATOM 1473 C C . LEU A 1 176 ? -8.718 -2.819 11.067 1.00 87.31 176 LEU A C 1
ATOM 1475 O O . LEU A 1 176 ? -8.229 -2.826 12.196 1.00 87.31 176 LEU A O 1
ATOM 1479 N N . TYR A 1 177 ? -10.011 -2.580 10.846 1.00 83.81 177 TYR A N 1
ATOM 1480 C CA . TYR A 1 177 ? -10.959 -2.168 11.882 1.00 83.81 177 TYR A CA 1
ATOM 1481 C C . TYR A 1 177 ? -11.716 -3.327 12.543 1.00 83.81 177 TYR A C 1
ATOM 1483 O O . TYR A 1 177 ? -12.536 -3.073 13.426 1.00 83.81 177 TYR A O 1
ATOM 1491 N N . GLN A 1 178 ? -11.448 -4.575 12.147 1.00 83.44 178 GLN A N 1
ATOM 1492 C CA . GLN A 1 178 ? -12.026 -5.762 12.783 1.00 83.44 178 GLN A CA 1
ATOM 1493 C C . GLN A 1 178 ? -11.315 -6.055 14.104 1.00 83.44 178 GLN A C 1
ATOM 1495 O O . GLN A 1 178 ? -10.101 -5.891 14.195 1.00 83.44 178 GLN A O 1
ATOM 1500 N N . THR A 1 179 ? -12.044 -6.488 15.131 1.00 75.44 179 THR A N 1
ATOM 1501 C CA . THR A 1 179 ? -11.471 -6.717 16.470 1.00 75.44 179 THR A CA 1
ATOM 1502 C C . THR A 1 179 ? -10.649 -8.005 16.522 1.00 75.44 179 THR A C 1
ATOM 1504 O O . THR A 1 179 ? -9.527 -8.005 17.013 1.00 75.44 179 THR A O 1
ATOM 1507 N N . THR A 1 180 ? -11.162 -9.098 15.960 1.00 79.50 180 THR A N 1
ATOM 1508 C CA . THR A 1 180 ? -10.512 -10.416 15.985 1.00 79.50 180 THR A CA 1
ATOM 1509 C C . THR A 1 180 ? -9.833 -10.706 14.652 1.00 79.50 180 THR A C 1
ATOM 1511 O O . THR A 1 180 ? -10.500 -10.927 13.639 1.00 79.50 180 THR A O 1
ATOM 1514 N N . LYS A 1 181 ? -8.499 -10.697 14.636 1.00 85.00 181 LYS A N 1
ATOM 1515 C CA . LYS A 1 181 ? -7.687 -11.004 13.451 1.00 85.00 181 LYS A CA 1
ATOM 1516 C C . LYS A 1 181 ? -6.301 -11.492 13.864 1.00 85.00 181 LYS A C 1
ATOM 1518 O O . LYS A 1 181 ? -5.782 -11.064 14.886 1.00 85.00 181 LYS A O 1
ATOM 1523 N N . VAL A 1 182 ? -5.731 -12.385 13.056 1.00 85.19 182 VAL A N 1
ATOM 1524 C CA . VAL A 1 182 ? -4.373 -12.944 13.238 1.00 85.19 182 VAL A CA 1
ATOM 1525 C C . VAL A 1 182 ? -3.364 -12.266 12.307 1.00 85.19 182 VAL A C 1
ATOM 1527 O O . VAL A 1 182 ? -2.177 -12.182 12.605 1.00 85.19 182 VAL A O 1
ATOM 1530 N N . ALA A 1 183 ? -3.848 -11.762 11.172 1.00 89.56 183 ALA A N 1
ATOM 1531 C CA . ALA A 1 183 ? -3.073 -11.022 10.193 1.00 89.56 183 ALA A CA 1
ATOM 1532 C C . ALA A 1 183 ? -3.928 -9.900 9.601 1.00 89.56 183 ALA A C 1
ATOM 1534 O O . ALA A 1 183 ? -5.157 -10.013 9.484 1.00 89.56 183 ALA A O 1
ATOM 1535 N N . LEU A 1 184 ? -3.273 -8.822 9.190 1.00 91.38 184 LEU A N 1
ATOM 1536 C CA . LEU A 1 184 ? -3.910 -7.767 8.422 1.00 91.38 184 LEU A CA 1
ATOM 1537 C C . LEU A 1 184 ? -4.031 -8.213 6.964 1.00 91.38 184 LEU A C 1
ATOM 1539 O O . LEU A 1 184 ? -3.075 -8.721 6.392 1.00 91.38 184 LEU A O 1
ATOM 1543 N N . SER A 1 185 ? -5.199 -8.036 6.364 1.00 93.56 185 SER A N 1
ATOM 1544 C CA . SER A 1 185 ? -5.493 -8.425 4.987 1.00 93.56 185 SER A CA 1
ATOM 1545 C C . SER A 1 185 ? -6.176 -7.284 4.254 1.00 93.56 185 SER A C 1
ATOM 1547 O O . SER A 1 185 ? -7.118 -6.676 4.772 1.00 93.56 185 SER A O 1
ATOM 1549 N N . ILE A 1 186 ? -5.701 -7.015 3.044 1.00 95.06 186 ILE A N 1
ATOM 1550 C CA . ILE A 1 186 ? -6.143 -5.907 2.207 1.00 95.06 186 ILE A CA 1
ATOM 1551 C C . ILE A 1 186 ? -6.392 -6.434 0.804 1.00 95.06 186 ILE A C 1
ATOM 1553 O O . ILE A 1 186 ? -5.506 -7.035 0.199 1.00 95.06 186 ILE A O 1
ATOM 1557 N N . ARG A 1 187 ? -7.605 -6.213 0.302 1.00 95.00 187 ARG A N 1
ATOM 1558 C CA . ARG A 1 187 ? -7.963 -6.457 -1.095 1.00 95.00 187 ARG A CA 1
ATOM 1559 C C . ARG A 1 187 ? -7.835 -5.148 -1.856 1.00 95.00 187 ARG A C 1
ATOM 1561 O O . ARG A 1 187 ? -8.431 -4.153 -1.440 1.00 95.00 187 ARG A O 1
ATOM 1568 N N . MET A 1 188 ? -7.116 -5.186 -2.967 1.00 95.00 188 MET A N 1
ATOM 1569 C CA . MET A 1 188 ? -6.880 -4.047 -3.839 1.00 95.00 188 MET A CA 1
ATOM 1570 C C . MET A 1 188 ? -7.388 -4.313 -5.255 1.00 95.00 188 MET A C 1
ATOM 1572 O O . MET A 1 188 ? -7.417 -5.465 -5.706 1.00 95.00 188 MET A O 1
ATOM 1576 N N . ASP A 1 189 ? -7.781 -3.236 -5.920 1.00 94.44 189 ASP A N 1
ATOM 1577 C CA . ASP A 1 189 ? -7.959 -3.160 -7.364 1.00 94.44 189 ASP A CA 1
ATOM 1578 C C . ASP A 1 189 ? -6.574 -3.156 -8.038 1.00 94.44 189 ASP A C 1
ATOM 1580 O O . ASP A 1 189 ? -5.745 -2.321 -7.677 1.00 94.44 189 ASP A O 1
ATOM 1584 N N . PRO A 1 190 ? -6.265 -4.108 -8.933 1.00 92.38 190 PRO A N 1
ATOM 1585 C CA . PRO A 1 190 ? -4.960 -4.207 -9.582 1.00 92.38 190 PRO A CA 1
ATOM 1586 C C . PRO A 1 190 ? -4.749 -3.223 -10.743 1.00 92.38 190 PRO A C 1
ATOM 1588 O O . PRO A 1 190 ? -3.683 -3.268 -11.346 1.00 92.38 190 PRO A O 1
ATOM 1591 N N . SER A 1 191 ? -5.697 -2.330 -11.048 1.00 90.44 191 SER A N 1
ATOM 1592 C CA . SER A 1 191 ? -5.606 -1.378 -12.173 1.00 90.44 191 SER A CA 1
ATOM 1593 C C . SER A 1 191 ? -4.403 -0.420 -12.145 1.00 90.44 191 SER A C 1
ATOM 1595 O O . SER A 1 191 ? -4.149 0.264 -13.127 1.00 90.44 191 SER A O 1
ATOM 1597 N N . PHE A 1 192 ? -3.686 -0.319 -11.021 1.00 88.62 192 PHE A N 1
ATOM 1598 C CA . PHE A 1 192 ? -2.467 0.491 -10.901 1.00 88.62 192 PHE A CA 1
ATOM 1599 C C . PHE A 1 192 ? -1.187 -0.247 -11.319 1.00 88.62 192 PHE A C 1
ATOM 1601 O O . PHE A 1 192 ? -0.111 0.347 -11.274 1.00 88.62 192 PHE A O 1
ATOM 1608 N N . LEU A 1 193 ? -1.267 -1.546 -11.613 1.00 86.94 193 LEU A N 1
ATOM 1609 C CA . LEU A 1 193 ? -0.112 -2.344 -12.014 1.00 86.94 193 LEU A CA 1
ATOM 1610 C C . LEU A 1 193 ? 0.293 -2.019 -13.456 1.00 86.94 193 LEU A C 1
ATOM 1612 O O . LEU A 1 193 ? -0.560 -1.798 -14.307 1.00 86.94 193 LEU A O 1
ATOM 1616 N N . ASP A 1 194 ? 1.598 -2.031 -13.723 1.00 81.38 194 ASP A N 1
ATOM 1617 C CA . ASP A 1 194 ? 2.150 -1.780 -15.056 1.00 81.38 194 ASP A CA 1
ATOM 1618 C C . ASP A 1 194 ? 1.805 -2.931 -16.020 1.00 81.38 194 ASP A C 1
ATOM 1620 O O . ASP A 1 194 ? 2.089 -4.102 -15.738 1.00 81.38 194 ASP A O 1
ATOM 1624 N N . GLU A 1 195 ? 1.234 -2.592 -17.178 1.00 79.81 195 GLU A N 1
ATOM 1625 C CA . GLU A 1 195 ? 0.890 -3.520 -18.265 1.00 79.81 195 GLU A CA 1
ATOM 1626 C C . GLU A 1 195 ? 2.117 -4.283 -18.793 1.00 79.81 195 GLU A C 1
ATOM 1628 O O . GLU A 1 195 ? 2.002 -5.417 -19.268 1.00 79.81 195 GLU A O 1
ATOM 1633 N N . ILE A 1 196 ? 3.315 -3.696 -18.688 1.00 76.88 196 ILE A N 1
ATOM 1634 C CA . ILE A 1 196 ? 4.565 -4.346 -19.105 1.00 76.88 196 ILE A CA 1
ATOM 1635 C C . ILE A 1 196 ? 4.903 -5.513 -18.179 1.00 76.88 196 ILE A C 1
ATOM 1637 O O . ILE A 1 196 ? 5.385 -6.552 -18.638 1.00 76.88 196 ILE A O 1
ATOM 1641 N N . GLU A 1 197 ? 4.668 -5.355 -16.877 1.00 76.31 197 GLU A N 1
ATOM 1642 C CA . GLU A 1 197 ? 4.924 -6.407 -15.890 1.00 76.31 197 GLU A CA 1
ATOM 1643 C C . GLU A 1 197 ? 3.781 -7.413 -15.806 1.00 76.31 197 GLU A C 1
ATOM 1645 O O . GLU A 1 197 ? 4.014 -8.603 -15.564 1.00 76.31 197 GLU A O 1
ATOM 1650 N N . TYR A 1 198 ? 2.558 -6.949 -16.055 1.00 81.25 198 TYR A N 1
ATOM 1651 C CA . TYR A 1 198 ? 1.346 -7.752 -16.027 1.00 81.25 198 TYR A CA 1
ATOM 1652 C C . TYR A 1 198 ? 0.616 -7.664 -17.375 1.00 81.25 198 TYR A C 1
ATOM 1654 O O . TYR A 1 198 ? -0.415 -7.006 -17.466 1.00 81.25 198 TYR A O 1
ATOM 1662 N N . PRO A 1 199 ? 1.063 -8.411 -18.410 1.00 81.50 199 PRO A N 1
ATOM 1663 C CA . PRO A 1 199 ? 0.435 -8.391 -19.739 1.00 81.50 199 PRO A CA 1
ATOM 1664 C C . PRO A 1 199 ? -1.021 -8.874 -19.771 1.00 81.50 199 PRO A C 1
ATOM 1666 O O . PRO A 1 199 ? -1.690 -8.799 -20.798 1.00 81.50 199 PRO A O 1
ATOM 1669 N N . ARG A 1 200 ? -1.487 -9.485 -18.679 1.00 86.81 200 ARG A N 1
ATOM 1670 C CA . ARG A 1 200 ? -2.883 -9.852 -18.467 1.00 86.81 200 ARG A CA 1
ATOM 1671 C C . ARG A 1 200 ? -3.353 -9.181 -17.197 1.00 86.81 200 ARG A C 1
ATOM 1673 O O . ARG A 1 200 ? -2.758 -9.421 -16.145 1.00 86.81 200 ARG A O 1
ATOM 1680 N N . ASP A 1 201 ? -4.463 -8.467 -17.299 1.00 87.00 201 ASP A N 1
ATOM 1681 C CA . ASP A 1 201 ? -5.067 -7.784 -16.165 1.00 87.00 201 ASP A CA 1
ATOM 1682 C C . ASP A 1 201 ? -5.428 -8.781 -15.062 1.00 87.00 201 ASP A C 1
ATOM 1684 O O . ASP A 1 201 ? -6.195 -9.733 -15.281 1.00 87.00 201 ASP A O 1
ATOM 1688 N N . PRO A 1 202 ? -4.882 -8.609 -13.850 1.00 91.94 202 PRO A N 1
ATOM 1689 C CA . PRO A 1 202 ? -5.335 -9.389 -12.721 1.00 91.94 202 PRO A CA 1
ATOM 1690 C C . PRO A 1 202 ? -6.787 -9.038 -12.376 1.00 91.94 202 PRO A C 1
ATOM 1692 O O . PRO A 1 202 ? -7.228 -7.903 -12.474 1.00 91.94 202 PRO A O 1
ATOM 1695 N N . TYR A 1 203 ? -7.534 -10.019 -11.886 1.00 91.88 203 TYR A N 1
ATOM 1696 C CA . TYR A 1 203 ? -8.870 -9.833 -11.323 1.00 91.88 203 TYR A CA 1
ATOM 1697 C C . TYR A 1 203 ? -8.837 -9.253 -9.899 1.00 91.88 203 TYR A C 1
ATOM 1699 O O . TYR A 1 203 ? -9.794 -8.638 -9.429 1.00 91.88 203 TYR A O 1
ATOM 1707 N N . GLY A 1 204 ? -7.761 -9.497 -9.148 1.00 92.25 204 GLY A N 1
ATOM 1708 C CA . GLY A 1 204 ? -7.645 -8.951 -7.802 1.00 92.25 204 GLY A CA 1
ATOM 1709 C C . GLY A 1 204 ? -6.301 -9.203 -7.145 1.00 92.25 204 GLY A C 1
ATOM 1710 O O . GLY A 1 204 ? -5.693 -10.262 -7.324 1.00 92.25 204 GLY A O 1
ATOM 1711 N N . LEU A 1 205 ? -5.886 -8.245 -6.321 1.00 93.62 205 LEU A N 1
ATOM 1712 C CA . LEU A 1 205 ? -4.667 -8.311 -5.528 1.00 93.62 205 LEU A CA 1
ATOM 1713 C C . LEU A 1 205 ? -5.014 -8.392 -4.038 1.00 93.62 205 LEU A C 1
ATOM 1715 O O . LEU A 1 205 ? -5.823 -7.619 -3.528 1.00 93.62 205 LEU A O 1
ATOM 1719 N N . PHE A 1 206 ? -4.389 -9.325 -3.326 1.00 94.06 206 PHE A N 1
ATOM 1720 C CA . PHE A 1 206 ? -4.507 -9.456 -1.877 1.00 94.06 206 PHE A CA 1
ATOM 1721 C C . PHE A 1 206 ? -3.137 -9.310 -1.234 1.00 94.06 206 PHE A C 1
ATOM 1723 O O . PHE A 1 206 ? -2.224 -10.080 -1.536 1.00 94.06 206 PHE A O 1
ATOM 1730 N N . LEU A 1 207 ? -3.023 -8.364 -0.309 1.00 93.31 207 LEU A N 1
ATOM 1731 C CA . LEU A 1 207 ? -1.845 -8.160 0.522 1.00 93.31 207 LEU A CA 1
ATOM 1732 C C . LEU A 1 207 ? -2.172 -8.593 1.947 1.00 93.31 207 LEU A C 1
ATOM 1734 O O . LEU A 1 207 ? -3.147 -8.125 2.539 1.00 93.31 207 LEU A O 1
ATOM 1738 N N . VAL A 1 208 ? -1.373 -9.510 2.488 1.00 92.31 208 VAL A N 1
ATOM 1739 C CA . VAL A 1 208 ? -1.539 -10.052 3.836 1.00 92.31 208 VAL A CA 1
ATOM 1740 C C . VAL A 1 208 ? -0.255 -9.845 4.631 1.00 92.31 208 VAL A C 1
ATOM 1742 O O . VAL A 1 208 ? 0.824 -10.289 4.233 1.00 92.31 208 VAL A O 1
ATOM 1745 N N . TYR A 1 209 ? -0.394 -9.194 5.780 1.00 89.12 209 TYR A N 1
ATOM 1746 C CA . TYR A 1 209 ? 0.680 -8.859 6.705 1.00 89.12 209 TYR A CA 1
ATOM 1747 C C . TYR A 1 209 ? 0.445 -9.588 8.024 1.00 89.12 209 TYR A C 1
ATOM 1749 O O . TYR A 1 209 ? -0.508 -9.283 8.745 1.00 89.12 209 TYR A O 1
ATOM 1757 N N . GLY A 1 210 ? 1.303 -10.557 8.323 1.00 87.12 210 GLY A N 1
ATOM 1758 C CA . GLY A 1 210 ? 1.394 -11.176 9.639 1.00 87.12 210 GLY A CA 1
ATOM 1759 C C . GLY A 1 210 ? 2.577 -10.628 10.432 1.00 87.12 210 GLY A C 1
ATOM 1760 O O . GLY A 1 210 ? 3.397 -9.858 9.926 1.00 87.12 210 GLY A O 1
ATOM 1761 N N . SER A 1 211 ? 2.693 -11.078 11.678 1.00 83.12 211 SER A N 1
ATOM 1762 C CA . SER A 1 211 ? 3.808 -10.734 12.564 1.00 83.12 211 SER A CA 1
ATOM 1763 C C . SER A 1 211 ? 5.149 -11.243 12.026 1.00 83.12 211 SER A C 1
ATOM 1765 O O . SER A 1 211 ? 6.151 -10.533 12.098 1.00 83.12 211 SER A O 1
ATOM 1767 N N . GLU A 1 212 ? 5.149 -12.444 11.444 1.00 82.44 212 GLU A N 1
ATOM 1768 C CA . GLU A 1 212 ? 6.358 -13.150 10.992 1.00 82.44 212 GLU A CA 1
ATOM 1769 C C . GLU A 1 212 ? 6.372 -13.470 9.494 1.00 82.44 212 GLU A C 1
ATOM 1771 O O . GLU A 1 212 ? 7.358 -13.992 8.973 1.00 82.44 212 GLU A O 1
ATOM 1776 N N . PHE A 1 213 ? 5.299 -13.143 8.776 1.00 85.00 213 PHE A N 1
ATOM 1777 C CA . PHE A 1 213 ? 5.190 -13.425 7.352 1.00 85.00 213 PHE A CA 1
ATOM 1778 C C . PHE A 1 213 ? 4.559 -12.263 6.595 1.00 85.00 213 PHE A C 1
ATOM 1780 O O . PHE A 1 213 ? 3.769 -11.480 7.124 1.00 85.00 213 PHE A O 1
ATOM 1787 N N . ARG A 1 214 ? 4.879 -12.199 5.308 1.00 86.62 214 ARG A N 1
ATOM 1788 C CA . ARG A 1 214 ? 4.158 -11.391 4.330 1.00 86.62 214 ARG A CA 1
ATOM 1789 C C . ARG A 1 214 ? 3.702 -12.302 3.210 1.00 86.62 214 ARG A C 1
ATOM 1791 O O . ARG A 1 214 ? 4.395 -13.258 2.866 1.00 86.62 214 ARG A O 1
ATOM 1798 N N . ARG A 1 215 ? 2.529 -12.021 2.660 1.00 89.44 215 ARG A N 1
ATOM 1799 C CA . ARG A 1 215 ? 1.972 -12.768 1.538 1.00 89.44 215 ARG A CA 1
ATOM 1800 C C . ARG A 1 215 ? 1.310 -11.800 0.577 1.00 89.44 215 ARG A C 1
ATOM 1802 O O . ARG A 1 215 ? 0.523 -10.951 0.984 1.00 89.44 215 ARG A O 1
ATOM 1809 N N . PHE A 1 216 ? 1.574 -12.008 -0.701 1.00 90.00 216 PHE A N 1
ATOM 1810 C CA . PHE A 1 216 ? 0.787 -11.457 -1.788 1.00 90.00 216 PHE A CA 1
ATOM 1811 C C . PHE A 1 216 ? 0.042 -12.599 -2.477 1.00 90.00 216 PHE A C 1
ATOM 1813 O O . PHE A 1 216 ? 0.502 -13.745 -2.514 1.00 90.00 216 PHE A O 1
ATOM 1820 N N . HIS A 1 217 ? -1.144 -12.307 -2.985 1.00 91.94 217 HIS A N 1
ATOM 1821 C CA . HIS A 1 217 ? -1.903 -13.241 -3.795 1.00 91.94 217 HIS A CA 1
ATOM 1822 C C . HIS A 1 217 ? -2.570 -12.477 -4.931 1.00 91.94 217 HIS A C 1
ATOM 1824 O O . HIS A 1 217 ? -3.436 -11.636 -4.698 1.00 91.94 217 HIS A O 1
ATOM 1830 N N . ILE A 1 218 ? -2.127 -12.779 -6.148 1.00 91.25 218 ILE A N 1
ATOM 1831 C CA . ILE A 1 218 ? -2.646 -12.210 -7.386 1.00 91.25 218 ILE A CA 1
ATOM 1832 C C . ILE A 1 218 ? -3.594 -13.234 -7.991 1.00 91.25 218 ILE A C 1
ATOM 1834 O O . ILE A 1 218 ? -3.257 -14.413 -8.131 1.00 91.25 218 ILE A O 1
ATOM 1838 N N . ARG A 1 219 ? -4.800 -12.785 -8.313 1.00 91.62 219 ARG A N 1
ATOM 1839 C CA . ARG A 1 219 ? -5.852 -13.601 -8.910 1.00 91.62 219 ARG A CA 1
ATOM 1840 C C . ARG A 1 219 ? -6.072 -13.119 -10.327 1.00 91.62 219 ARG A C 1
ATOM 1842 O O . ARG A 1 219 ? -6.242 -11.927 -10.512 1.00 91.62 219 ARG A O 1
ATOM 1849 N N . PHE A 1 220 ? -6.147 -14.031 -11.290 1.00 91.81 220 PHE A N 1
ATOM 1850 C CA . PHE A 1 220 ? -6.486 -13.719 -12.688 1.00 91.81 220 PHE A CA 1
ATOM 1851 C C . PHE A 1 220 ? -7.932 -14.101 -13.050 1.00 91.81 220 PHE A C 1
ATOM 1853 O O . PHE A 1 220 ? -8.333 -14.017 -14.202 1.00 91.81 220 PHE A O 1
ATOM 1860 N N . SER A 1 221 ? -8.720 -14.559 -12.071 1.00 91.31 221 SER A N 1
ATOM 1861 C CA . SER A 1 221 ? -10.122 -14.944 -12.250 1.00 91.31 221 SER A CA 1
ATOM 1862 C C . SER A 1 221 ? -10.905 -14.884 -10.932 1.00 91.31 221 SER A C 1
ATOM 1864 O O . SER A 1 221 ? -10.336 -14.999 -9.833 1.00 91.31 221 SER A O 1
ATOM 1866 N N . ASP A 1 222 ? -12.233 -14.770 -11.039 1.00 89.00 222 ASP A N 1
ATOM 1867 C CA . ASP A 1 222 ? -13.144 -14.749 -9.883 1.00 89.00 222 ASP A CA 1
ATOM 1868 C C . ASP A 1 222 ? -13.207 -16.072 -9.111 1.00 89.00 222 ASP A C 1
ATOM 1870 O O . ASP A 1 222 ? -13.444 -16.090 -7.905 1.00 89.00 222 ASP A O 1
ATOM 1874 N N . VAL A 1 223 ? -12.849 -17.179 -9.756 1.00 90.00 223 VAL A N 1
ATOM 1875 C CA . VAL A 1 223 ? -12.499 -18.436 -9.087 1.00 90.00 223 VAL A CA 1
ATOM 1876 C C . VAL A 1 223 ? -11.115 -18.831 -9.576 1.00 90.00 223 VAL A C 1
ATOM 1878 O O . VAL A 1 223 ? -10.959 -19.397 -10.657 1.00 90.00 223 VAL A O 1
ATOM 1881 N N . CYS A 1 224 ? -10.087 -18.477 -8.803 1.00 88.75 224 CYS A N 1
ATOM 1882 C CA . CYS A 1 224 ? -8.706 -18.784 -9.156 1.00 88.75 224 CYS A CA 1
ATOM 1883 C C . CYS A 1 224 ? -8.255 -20.078 -8.477 1.00 88.75 224 CYS A C 1
ATOM 1885 O O . CYS A 1 224 ? -8.542 -20.316 -7.302 1.00 88.75 224 CYS A O 1
ATOM 1887 N N . ARG A 1 225 ? -7.494 -20.891 -9.204 1.00 89.38 225 ARG A N 1
ATOM 1888 C CA . ARG A 1 225 ? -6.784 -22.056 -8.670 1.00 89.38 225 ARG A CA 1
ATOM 1889 C C . ARG A 1 225 ? -5.294 -21.823 -8.878 1.00 89.38 225 ARG A C 1
ATOM 1891 O O . ARG A 1 225 ? -4.891 -21.352 -9.936 1.00 89.38 225 ARG A O 1
ATOM 1898 N N . GLY A 1 226 ? -4.489 -22.120 -7.869 1.00 87.31 226 GLY A N 1
ATOM 1899 C CA . GLY A 1 226 ? -3.047 -21.912 -7.922 1.00 87.31 226 GLY A CA 1
ATOM 1900 C C . GLY A 1 226 ? -2.354 -22.529 -6.716 1.00 87.31 226 GLY A C 1
ATOM 1901 O O . GLY A 1 226 ? -2.989 -22.793 -5.695 1.00 87.31 226 GLY A O 1
ATOM 1902 N N . GLY A 1 227 ? -1.053 -22.773 -6.846 1.00 88.25 227 GLY A N 1
ATOM 1903 C CA . GLY A 1 227 ? -0.219 -23.245 -5.744 1.00 88.25 227 GLY A CA 1
ATOM 1904 C C . GLY A 1 227 ? 0.146 -22.125 -4.766 1.00 88.25 227 GLY A C 1
ATOM 1905 O O . GLY A 1 227 ? 0.060 -20.939 -5.085 1.00 88.25 227 GLY A O 1
ATOM 1906 N N . ILE A 1 228 ? 0.594 -22.508 -3.571 1.00 88.62 228 ILE A N 1
ATOM 1907 C CA . ILE A 1 228 ? 1.199 -21.593 -2.598 1.00 88.62 228 ILE A CA 1
ATOM 1908 C C . ILE A 1 228 ? 2.708 -21.819 -2.628 1.00 88.62 228 ILE A C 1
ATOM 1910 O O . ILE A 1 228 ? 3.171 -22.941 -2.433 1.00 88.62 228 ILE A O 1
ATOM 1914 N N . ARG A 1 229 ? 3.481 -20.752 -2.843 1.00 89.44 229 ARG A N 1
ATOM 1915 C CA . ARG A 1 229 ? 4.941 -20.788 -2.716 1.00 89.44 229 ARG A CA 1
ATOM 1916 C C . ARG A 1 229 ? 5.337 -20.261 -1.343 1.00 89.44 229 ARG A C 1
ATOM 1918 O O . ARG A 1 229 ? 5.052 -19.112 -1.020 1.00 89.44 229 ARG A O 1
ATOM 1925 N N . TRP A 1 230 ? 6.010 -21.095 -0.556 1.00 87.94 230 TRP A N 1
ATOM 1926 C CA . TRP A 1 230 ? 6.559 -20.704 0.738 1.00 87.94 230 TRP A CA 1
ATOM 1927 C C . TRP A 1 230 ? 8.065 -20.477 0.624 1.00 87.94 230 TRP A C 1
ATOM 1929 O O . TRP A 1 230 ? 8.796 -21.365 0.188 1.00 87.94 230 TRP A O 1
ATOM 1939 N N . ILE A 1 231 ? 8.536 -19.302 1.037 1.00 87.44 231 ILE A N 1
ATOM 1940 C CA . ILE A 1 231 ? 9.964 -18.974 1.087 1.00 87.44 231 ILE A CA 1
ATOM 1941 C C . ILE A 1 231 ? 10.337 -18.817 2.557 1.00 87.44 231 ILE A C 1
ATOM 1943 O O . ILE A 1 231 ? 9.967 -17.842 3.209 1.00 87.44 231 ILE A O 1
ATOM 1947 N N . ARG A 1 232 ? 11.046 -19.808 3.101 1.00 85.75 232 ARG A N 1
ATOM 1948 C CA . ARG A 1 232 ? 11.535 -19.759 4.479 1.00 85.75 232 ARG A CA 1
ATOM 1949 C C . ARG A 1 232 ? 12.923 -19.138 4.495 1.00 85.75 232 ARG A C 1
ATOM 1951 O O . ARG A 1 232 ? 13.847 -19.664 3.884 1.00 85.75 232 ARG A O 1
ATOM 1958 N N . SER A 1 233 ? 13.071 -18.060 5.251 1.00 84.31 233 SER A N 1
ATOM 1959 C CA . SER A 1 233 ? 14.379 -17.471 5.530 1.00 84.31 233 SER A CA 1
ATOM 1960 C C . SER A 1 233 ? 14.964 -18.123 6.776 1.00 84.31 233 SER A C 1
ATOM 1962 O O . SER A 1 233 ? 14.263 -18.263 7.776 1.00 84.31 233 SER A O 1
ATOM 1964 N N . ARG A 1 234 ? 16.220 -18.575 6.706 1.00 79.12 234 ARG A N 1
ATOM 1965 C CA . ARG A 1 234 ? 16.910 -19.189 7.856 1.00 79.12 234 ARG A CA 1
ATOM 1966 C C . ARG A 1 234 ? 17.451 -18.142 8.830 1.00 79.12 234 ARG A C 1
ATOM 1968 O O . ARG A 1 234 ? 17.509 -18.399 10.024 1.00 79.12 234 ARG A O 1
ATOM 1975 N N . GLU A 1 235 ? 17.785 -16.964 8.313 1.00 83.25 235 GLU A N 1
ATOM 1976 C CA . GLU A 1 235 ? 18.418 -15.870 9.046 1.00 83.25 235 GLU A CA 1
ATOM 1977 C C . GLU A 1 235 ? 17.629 -14.569 8.872 1.00 83.25 235 GLU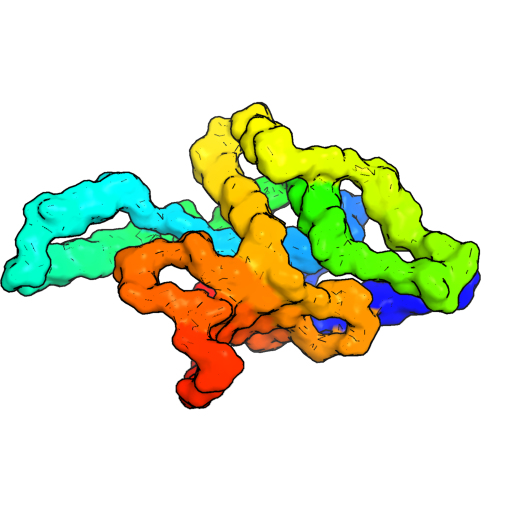 A C 1
ATOM 1979 O O . GLU A 1 235 ? 16.870 -14.412 7.910 1.00 83.25 235 GLU A O 1
ATOM 1984 N N . ARG A 1 236 ? 17.823 -13.615 9.794 1.00 74.06 236 ARG A N 1
ATOM 1985 C CA . ARG A 1 236 ? 17.150 -12.303 9.759 1.00 74.06 236 ARG A CA 1
ATOM 1986 C C . ARG A 1 236 ? 17.518 -11.482 8.523 1.00 74.06 236 ARG A C 1
ATOM 1988 O O . ARG A 1 236 ? 16.670 -10.764 8.006 1.00 74.06 236 ARG A O 1
ATOM 1995 N N . GLU A 1 237 ? 18.749 -11.608 8.041 1.00 71.75 237 GLU A N 1
ATOM 1996 C CA . GLU A 1 237 ? 19.201 -10.944 6.816 1.00 71.75 237 GLU A CA 1
ATOM 1997 C C . GLU A 1 237 ? 18.563 -11.574 5.572 1.00 71.75 237 GLU A C 1
ATOM 1999 O O . GLU A 1 237 ? 17.976 -10.884 4.743 1.00 71.75 237 GLU A O 1
ATOM 2004 N N . GLY A 1 238 ? 18.520 -12.907 5.502 1.00 72.62 238 GLY A N 1
ATOM 2005 C CA . GLY A 1 238 ? 17.734 -13.593 4.475 1.00 72.62 238 GLY A CA 1
ATOM 2006 C C . GLY A 1 238 ? 16.253 -13.195 4.516 1.00 72.62 238 GLY A C 1
ATOM 2007 O O . GLY A 1 238 ? 15.621 -13.045 3.473 1.00 72.62 238 GLY A O 1
ATOM 2008 N N . GLN A 1 239 ? 15.700 -12.963 5.711 1.00 73.12 239 GLN A N 1
ATOM 2009 C CA . GLN A 1 239 ? 14.331 -12.480 5.869 1.00 73.12 239 GLN A CA 1
ATOM 2010 C C . GLN A 1 239 ? 14.178 -11.054 5.347 1.00 73.12 239 GLN A C 1
ATOM 2012 O O . GLN A 1 239 ? 13.224 -10.806 4.620 1.00 73.12 239 GLN A O 1
ATOM 2017 N N . SER A 1 240 ? 15.087 -10.127 5.655 1.00 69.12 240 SER A N 1
ATOM 2018 C CA . SER A 1 240 ? 14.988 -8.747 5.161 1.00 69.12 240 SER A CA 1
ATOM 2019 C C . SER A 1 240 ? 15.045 -8.669 3.633 1.00 69.12 240 SER A C 1
ATOM 2021 O O . SER A 1 240 ? 14.364 -7.820 3.060 1.00 69.12 240 SER A O 1
ATOM 2023 N N . ILE A 1 241 ? 15.776 -9.585 2.987 1.00 71.25 241 ILE A N 1
ATOM 2024 C CA . ILE A 1 241 ? 15.846 -9.723 1.527 1.00 71.25 241 ILE A CA 1
ATOM 2025 C C . ILE A 1 241 ? 14.581 -10.381 0.963 1.00 71.25 241 ILE A C 1
ATOM 2027 O O . ILE A 1 241 ? 13.995 -9.857 0.026 1.00 71.25 241 ILE A O 1
ATOM 2031 N N . ASN A 1 242 ? 14.125 -11.506 1.519 1.00 74.50 242 ASN A N 1
ATOM 2032 C CA . ASN A 1 242 ? 12.978 -12.257 0.978 1.00 74.50 242 ASN A CA 1
ATOM 2033 C C . ASN A 1 242 ? 11.623 -11.597 1.251 1.00 74.50 242 ASN A C 1
ATOM 2035 O O . ASN A 1 242 ? 10.629 -11.911 0.603 1.00 74.50 242 ASN A O 1
ATOM 2039 N N . VAL A 1 243 ? 11.577 -10.717 2.245 1.00 66.69 243 VAL A N 1
ATOM 2040 C CA . VAL A 1 243 ? 10.412 -9.901 2.593 1.00 66.69 243 VAL A CA 1
ATOM 2041 C C . VAL A 1 243 ? 10.380 -8.602 1.756 1.00 66.69 243 VAL A C 1
ATOM 2043 O O . VAL A 1 243 ? 9.494 -7.763 1.972 1.00 66.69 243 VAL A O 1
ATOM 2046 N N . ARG A 1 244 ? 11.342 -8.433 0.825 1.00 58.97 244 ARG A N 1
ATOM 2047 C CA . ARG A 1 244 ? 11.385 -7.315 -0.124 1.00 58.97 244 ARG A CA 1
ATOM 2048 C C . ARG A 1 244 ? 10.213 -7.277 -1.077 1.00 58.97 244 ARG A C 1
ATOM 2050 O O . ARG A 1 244 ? 9.689 -8.347 -1.445 1.00 58.97 244 ARG A O 1
#